Protein AF-A0A4U7D5E1-F1 (afdb_monomer)

Structure (mmCIF, N/CA/C/O backbone):
data_AF-A0A4U7D5E1-F1
#
_entry.id   AF-A0A4U7D5E1-F1
#
loop_
_atom_site.group_PDB
_atom_site.id
_atom_site.type_symbol
_atom_site.label_atom_id
_atom_site.label_alt_id
_atom_site.label_comp_id
_atom_site.label_asym_id
_atom_site.label_entity_id
_atom_site.label_seq_id
_atom_site.pdbx_PDB_ins_code
_atom_site.Cartn_x
_atom_site.Cartn_y
_atom_site.Cartn_z
_atom_site.occupancy
_atom_site.B_iso_or_equiv
_atom_site.auth_seq_id
_atom_site.auth_comp_id
_atom_site.auth_asym_id
_atom_site.auth_atom_id
_atom_site.pdbx_PDB_model_num
ATOM 1 N N . MET A 1 1 ? 9.608 9.825 -42.408 1.00 41.97 1 MET A N 1
ATOM 2 C CA . MET A 1 1 ? 9.758 9.912 -40.947 1.00 41.97 1 MET A CA 1
ATOM 3 C C . MET A 1 1 ? 9.173 8.618 -40.448 1.00 41.97 1 MET A C 1
ATOM 5 O O . MET A 1 1 ? 8.031 8.358 -40.802 1.00 41.97 1 MET A O 1
ATOM 9 N N . ALA A 1 2 ? 9.988 7.751 -39.849 1.00 48.72 2 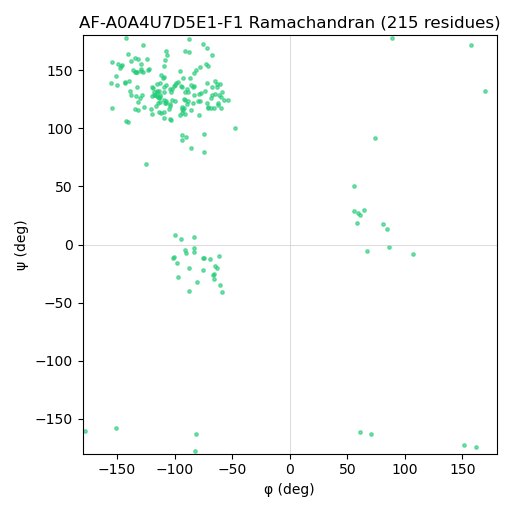ALA A N 1
ATOM 10 C CA . ALA A 1 2 ? 9.433 6.636 -39.094 1.00 48.72 2 ALA A CA 1
ATOM 11 C C . ALA A 1 2 ? 8.689 7.271 -37.913 1.00 48.72 2 ALA A C 1
ATOM 13 O O . ALA A 1 2 ? 9.215 8.212 -37.319 1.00 48.72 2 ALA A O 1
ATOM 14 N N . GLU A 1 3 ? 7.437 6.885 -37.697 1.00 54.00 3 GLU A N 1
ATOM 15 C CA . GLU A 1 3 ? 6.768 7.198 -36.439 1.00 54.00 3 GLU A CA 1
ATOM 16 C C . GLU A 1 3 ? 7.444 6.308 -35.398 1.00 54.00 3 GLU A C 1
ATOM 18 O O . GLU A 1 3 ? 7.486 5.095 -35.589 1.00 54.00 3 GLU A O 1
ATOM 23 N N . SER A 1 4 ? 8.080 6.906 -34.392 1.00 67.81 4 SER A N 1
ATOM 24 C CA . SER A 1 4 ? 8.548 6.148 -33.235 1.00 67.81 4 SER A CA 1
ATOM 25 C C . SER A 1 4 ? 7.304 5.674 -32.486 1.00 67.81 4 SER A C 1
ATOM 27 O O . SER A 1 4 ? 6.403 6.480 -32.233 1.00 67.81 4 SER A O 1
ATOM 29 N N . ASP A 1 5 ? 7.225 4.381 -32.180 1.00 82.81 5 ASP A N 1
ATOM 30 C CA . ASP A 1 5 ? 6.104 3.850 -31.407 1.00 82.81 5 ASP A CA 1
ATOM 31 C C . ASP A 1 5 ? 6.170 4.403 -29.978 1.00 82.81 5 ASP A C 1
ATOM 33 O O . ASP A 1 5 ? 7.248 4.477 -29.386 1.00 82.81 5 ASP A O 1
ATOM 37 N N . PHE A 1 6 ? 5.024 4.831 -29.445 1.00 88.69 6 PHE A N 1
ATOM 38 C CA . PHE A 1 6 ? 4.919 5.474 -28.136 1.00 88.69 6 PHE A CA 1
ATOM 39 C C . PHE A 1 6 ? 4.151 4.576 -27.169 1.00 88.69 6 PHE A C 1
ATOM 41 O O . PHE A 1 6 ? 3.029 4.158 -27.468 1.00 88.69 6 PHE A O 1
ATOM 48 N N . PHE A 1 7 ? 4.746 4.309 -26.011 1.00 92.88 7 PHE A N 1
ATOM 49 C CA . PHE A 1 7 ? 4.188 3.470 -24.957 1.00 92.88 7 PHE A CA 1
ATOM 50 C C . PHE A 1 7 ? 4.198 4.213 -23.624 1.00 92.88 7 PHE A C 1
ATOM 52 O O . PHE A 1 7 ? 5.096 5.009 -23.363 1.00 92.88 7 PHE A O 1
ATOM 59 N N . ASP A 1 8 ? 3.223 3.920 -22.770 1.00 92.69 8 ASP A N 1
ATOM 60 C CA . ASP A 1 8 ? 3.143 4.450 -21.411 1.00 92.69 8 ASP A CA 1
ATOM 61 C C . ASP A 1 8 ? 3.346 3.316 -20.403 1.00 92.69 8 ASP A C 1
ATOM 63 O O . ASP A 1 8 ? 2.783 2.235 -20.575 1.00 92.69 8 ASP A O 1
ATOM 67 N N . ALA A 1 9 ? 4.093 3.593 -19.337 1.00 93.75 9 ALA A N 1
ATOM 68 C CA . ALA A 1 9 ? 4.243 2.718 -18.177 1.00 93.75 9 ALA A CA 1
ATOM 69 C C . ALA A 1 9 ? 4.263 3.541 -16.885 1.00 93.75 9 ALA A C 1
ATOM 71 O O . ALA A 1 9 ? 4.453 4.764 -16.909 1.00 93.75 9 ALA A O 1
ATOM 72 N N . PHE A 1 10 ? 4.061 2.879 -15.752 1.00 94.25 10 PHE A N 1
ATOM 73 C CA . PHE A 1 10 ? 4.197 3.497 -14.441 1.00 94.25 10 PHE A CA 1
ATOM 74 C C . PHE A 1 10 ? 5.583 3.265 -13.843 1.00 94.25 10 PHE A C 1
ATOM 76 O O . PHE A 1 10 ? 6.206 2.245 -14.093 1.00 94.25 10 PHE A O 1
ATOM 83 N N . SER A 1 11 ? 6.068 4.210 -13.041 1.00 92.81 11 SER A N 1
ATOM 84 C CA . SER A 1 11 ? 7.254 3.995 -12.203 1.00 92.81 11 SER A CA 1
ATOM 85 C C . SER A 1 11 ? 7.001 2.816 -11.258 1.00 92.81 11 SER A C 1
ATOM 87 O O . SER A 1 11 ? 5.951 2.786 -10.616 1.00 92.81 11 SER A O 1
ATOM 89 N N . GLY A 1 12 ? 7.937 1.867 -11.185 1.00 89.69 12 GLY A N 1
ATOM 90 C CA . GLY A 1 12 ? 7.784 0.612 -10.430 1.00 89.69 12 GLY A CA 1
ATOM 91 C C . GLY A 1 12 ? 7.093 -0.520 -11.206 1.00 89.69 12 GLY A C 1
ATOM 92 O O . GLY A 1 12 ? 6.976 -1.634 -10.707 1.00 89.69 12 GLY A O 1
ATOM 93 N N . GLU A 1 13 ? 6.650 -0.276 -12.444 1.00 93.94 13 GLU A N 1
ATOM 94 C CA . GLU A 1 13 ? 6.089 -1.308 -13.320 1.00 93.94 13 GLU A CA 1
ATOM 95 C C . GLU A 1 13 ? 7.186 -2.123 -14.022 1.00 93.94 13 GLU A C 1
ATOM 97 O O . GLU A 1 13 ? 8.261 -1.618 -14.364 1.00 93.94 13 GLU A O 1
ATOM 102 N N . ASN A 1 14 ? 6.881 -3.387 -14.320 1.00 93.12 14 ASN A N 1
ATOM 103 C CA . ASN A 1 14 ? 7.705 -4.232 -15.178 1.00 93.12 14 ASN A CA 1
ATOM 104 C C . ASN A 1 14 ? 7.272 -4.128 -16.647 1.00 93.12 14 ASN A C 1
ATOM 106 O O . ASN A 1 14 ? 6.220 -4.635 -17.034 1.00 93.12 14 ASN A O 1
ATOM 110 N N . VAL A 1 15 ? 8.126 -3.553 -17.493 1.00 92.88 15 VAL A N 1
ATOM 111 C CA . VAL A 1 15 ? 7.876 -3.392 -18.931 1.00 92.88 15 VAL A CA 1
ATOM 112 C C . VAL A 1 15 ? 8.594 -4.484 -19.719 1.00 92.88 15 VAL A C 1
ATOM 114 O O . VAL A 1 15 ? 9.814 -4.628 -19.648 1.00 92.88 15 VAL A O 1
ATOM 117 N N . ALA A 1 16 ? 7.856 -5.251 -20.519 1.00 92.62 16 ALA A N 1
ATOM 118 C CA . ALA A 1 16 ? 8.451 -6.222 -21.431 1.00 92.62 16 ALA A CA 1
ATOM 119 C C . ALA A 1 16 ? 8.871 -5.546 -22.745 1.00 92.62 16 ALA A C 1
ATOM 121 O O . ALA A 1 16 ? 8.042 -4.983 -23.457 1.00 92.62 16 ALA A O 1
ATOM 122 N N . ILE A 1 17 ? 10.154 -5.644 -23.084 1.00 91.44 17 ILE A N 1
ATOM 123 C CA . ILE A 1 17 ? 10.720 -5.180 -24.352 1.00 91.44 17 ILE A CA 1
ATOM 124 C C . ILE A 1 17 ? 10.971 -6.403 -25.233 1.00 91.44 17 ILE A C 1
ATOM 126 O O . ILE A 1 17 ? 11.720 -7.305 -24.850 1.00 91.44 17 ILE A O 1
ATOM 130 N N . GLU A 1 18 ? 10.342 -6.430 -26.406 1.00 92.12 18 GLU A N 1
ATOM 131 C CA . GLU A 1 18 ? 10.482 -7.493 -27.401 1.00 92.12 18 GLU A CA 1
ATOM 132 C C . GLU A 1 18 ? 11.403 -7.048 -28.544 1.00 92.12 18 GLU A C 1
ATOM 134 O O . GLU A 1 18 ? 11.274 -5.946 -29.075 1.00 92.12 18 GLU A O 1
ATOM 139 N N . GLY A 1 19 ? 12.333 -7.918 -28.933 1.00 89.88 19 GLY A N 1
ATOM 140 C CA . GLY A 1 19 ? 13.243 -7.704 -30.054 1.00 89.88 19 GLY A CA 1
ATOM 141 C C . GLY A 1 19 ? 13.671 -9.016 -30.705 1.00 89.88 19 GLY A C 1
ATOM 142 O O . GLY A 1 19 ? 12.993 -10.042 -30.604 1.00 89.88 19 GLY A O 1
ATOM 143 N N . ALA A 1 20 ? 14.809 -8.998 -31.397 1.00 89.62 20 ALA A N 1
ATOM 144 C CA . ALA A 1 20 ? 15.377 -10.217 -31.969 1.00 89.62 20 ALA A CA 1
ATOM 145 C C . ALA A 1 20 ? 15.973 -11.146 -30.887 1.00 89.62 20 ALA A C 1
ATOM 147 O O . ALA A 1 20 ? 16.141 -10.775 -29.725 1.00 89.62 20 ALA A O 1
ATOM 148 N N . GLU A 1 21 ? 16.315 -12.382 -31.265 1.00 90.50 21 GLU A N 1
ATOM 149 C CA . GLU A 1 21 ? 17.110 -13.241 -30.381 1.00 90.50 21 GLU A CA 1
ATOM 150 C C . GLU A 1 21 ? 18.488 -12.613 -30.140 1.00 90.50 21 GLU A C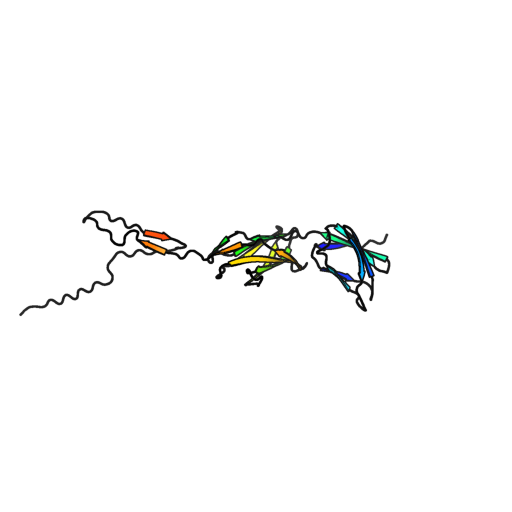 1
ATOM 152 O O . GLU A 1 21 ? 19.130 -12.155 -31.086 1.00 90.50 21 GLU A O 1
ATOM 157 N N . ASP A 1 22 ? 18.938 -12.624 -28.881 1.00 88.62 22 ASP A N 1
ATOM 158 C CA . ASP A 1 22 ? 20.224 -12.051 -28.457 1.00 88.62 22 ASP A CA 1
ATOM 159 C C . ASP A 1 22 ? 20.358 -10.537 -28.716 1.00 88.62 22 ASP A C 1
ATOM 161 O O . ASP A 1 22 ? 21.472 -10.027 -28.871 1.00 88.62 22 ASP A O 1
ATOM 165 N N . ASP A 1 23 ? 19.236 -9.816 -28.776 1.00 92.25 23 ASP A N 1
ATOM 166 C CA . ASP A 1 23 ? 19.234 -8.382 -29.049 1.00 92.25 23 ASP A CA 1
ATOM 167 C C . ASP A 1 23 ? 19.752 -7.563 -27.858 1.00 92.25 23 ASP A C 1
ATOM 169 O O . ASP A 1 23 ? 19.702 -7.970 -26.689 1.00 92.25 23 ASP A O 1
ATOM 173 N N . ALA A 1 24 ? 20.257 -6.381 -28.189 1.00 92.88 24 ALA A N 1
ATOM 174 C CA . ALA A 1 24 ? 20.691 -5.359 -27.260 1.00 92.88 24 ALA A CA 1
ATOM 175 C C . ALA A 1 24 ? 19.806 -4.120 -27.417 1.00 92.88 24 ALA A C 1
ATOM 177 O O . ALA A 1 24 ? 19.488 -3.707 -28.530 1.00 92.88 24 ALA A O 1
ATOM 178 N N . PHE A 1 25 ? 19.442 -3.528 -26.286 1.00 93.69 25 PHE A N 1
ATOM 179 C CA . PHE A 1 25 ? 18.588 -2.357 -26.176 1.00 93.69 25 PHE A CA 1
ATOM 180 C C . PHE A 1 25 ? 19.360 -1.244 -25.473 1.00 93.69 25 PHE A C 1
ATOM 182 O O . PHE A 1 25 ? 19.747 -1.384 -24.309 1.00 93.69 25 PHE A O 1
ATOM 189 N N . ASP A 1 26 ? 19.592 -0.149 -26.181 1.00 94.25 26 ASP A N 1
ATOM 190 C CA . ASP A 1 26 ? 20.115 1.095 -25.635 1.00 94.25 26 ASP A CA 1
ATOM 191 C C . ASP A 1 26 ? 18.949 1.918 -25.086 1.00 94.25 26 ASP A C 1
ATOM 193 O O . ASP A 1 26 ? 18.061 2.313 -25.834 1.00 94.25 26 ASP A O 1
ATOM 197 N N . ILE A 1 27 ? 18.947 2.144 -23.773 1.00 94.38 27 ILE A N 1
ATOM 198 C CA . ILE A 1 27 ? 17.906 2.873 -23.048 1.00 94.38 27 ILE A CA 1
ATOM 199 C C . ILE A 1 27 ? 18.499 4.206 -22.601 1.00 94.38 27 ILE A C 1
ATOM 201 O O . ILE A 1 27 ? 19.412 4.226 -21.765 1.00 94.38 27 ILE A O 1
ATOM 205 N N . ASP A 1 28 ? 17.982 5.302 -23.147 1.00 94.56 28 ASP A N 1
ATOM 206 C CA . ASP A 1 28 ? 18.462 6.660 -22.890 1.00 94.56 28 ASP A CA 1
ATOM 207 C C . ASP A 1 28 ? 17.314 7.589 -22.481 1.00 94.56 28 ASP A C 1
ATOM 209 O O . ASP A 1 28 ? 16.290 7.672 -23.159 1.00 94.56 28 ASP A O 1
ATOM 213 N N . GLY A 1 29 ? 17.48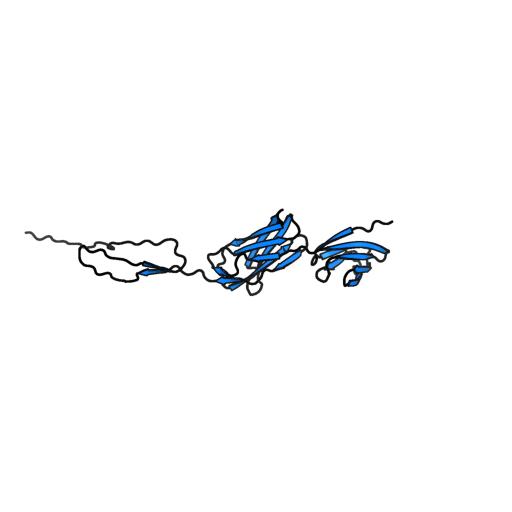2 8.292 -21.365 1.00 92.44 29 GLY A N 1
ATOM 214 C CA . GLY A 1 29 ? 16.491 9.229 -20.851 1.00 92.44 29 GLY A CA 1
ATOM 215 C C . GLY A 1 29 ? 16.955 9.935 -19.575 1.00 92.44 29 GLY A C 1
ATOM 216 O O . GLY A 1 29 ? 18.157 9.996 -19.288 1.00 92.44 29 GLY A O 1
ATOM 217 N N . PRO A 1 30 ? 16.025 10.507 -18.794 1.00 91.25 30 PRO A N 1
ATOM 218 C CA . PRO A 1 30 ? 16.337 11.179 -17.537 1.00 91.25 30 PRO A CA 1
ATOM 219 C C . PRO A 1 30 ? 17.145 10.282 -16.593 1.00 91.25 30 PRO A C 1
ATOM 221 O O . PRO A 1 30 ? 16.769 9.140 -16.324 1.00 91.25 30 PRO A O 1
ATOM 224 N N . GLY A 1 31 ? 18.305 10.782 -16.158 1.00 86.69 31 GLY A N 1
ATOM 225 C CA . GLY A 1 31 ? 19.164 10.125 -15.167 1.00 86.69 31 GLY A CA 1
ATOM 226 C C . GLY A 1 31 ? 19.824 8.812 -15.611 1.00 86.69 31 GLY A C 1
ATOM 227 O O . GLY A 1 31 ? 20.671 8.282 -14.890 1.00 86.69 31 GLY A O 1
ATOM 228 N N . VAL A 1 32 ? 19.493 8.290 -16.796 1.00 88.88 32 VAL A N 1
ATOM 229 C CA . VAL A 1 32 ? 19.836 6.931 -17.217 1.00 88.88 32 VAL A CA 1
ATOM 230 C C . VAL A 1 32 ? 20.295 6.909 -18.671 1.00 88.88 32 VAL A C 1
ATOM 232 O O . VAL A 1 32 ? 19.599 7.359 -19.570 1.00 88.88 32 VAL A O 1
ATOM 235 N N . SER A 1 33 ? 21.452 6.292 -18.901 1.00 91.81 33 SER A N 1
ATOM 236 C CA . SER A 1 33 ? 21.926 5.907 -20.231 1.00 91.81 33 SER A CA 1
ATOM 237 C C . SER A 1 33 ? 22.634 4.562 -20.102 1.00 91.81 33 SER A C 1
ATOM 239 O O . SER A 1 33 ? 23.694 4.467 -19.468 1.00 91.81 33 SER A O 1
ATOM 241 N N . ARG A 1 34 ? 21.998 3.483 -20.570 1.00 91.56 34 ARG A N 1
ATOM 242 C CA . ARG A 1 34 ? 22.496 2.115 -20.371 1.00 91.56 34 ARG A CA 1
ATOM 243 C C . ARG A 1 34 ? 22.079 1.172 -21.495 1.00 91.56 34 ARG A C 1
ATOM 245 O O . ARG A 1 34 ? 20.946 1.213 -21.949 1.00 91.56 34 ARG A O 1
ATOM 252 N N . THR A 1 35 ? 22.960 0.236 -21.834 1.00 92.69 35 THR A N 1
ATOM 253 C CA . THR A 1 35 ? 22.632 -0.893 -22.715 1.00 92.69 35 THR A CA 1
ATOM 254 C C . THR A 1 35 ? 22.226 -2.110 -21.883 1.00 92.69 35 THR A C 1
ATOM 256 O O . THR A 1 35 ? 22.859 -2.440 -20.868 1.00 92.69 35 THR A O 1
ATOM 259 N N . ARG A 1 36 ? 21.161 -2.787 -22.299 1.00 92.06 36 ARG A N 1
ATOM 260 C CA . ARG A 1 36 ? 20.688 -4.076 -21.775 1.00 92.06 36 ARG A CA 1
ATOM 261 C C . ARG A 1 36 ? 20.501 -5.047 -22.931 1.00 92.06 36 ARG A C 1
ATOM 263 O O . ARG A 1 36 ? 20.652 -4.661 -24.078 1.00 92.06 36 ARG A O 1
ATOM 270 N N . GLY A 1 37 ? 20.236 -6.312 -22.646 1.00 90.44 37 GLY A N 1
ATOM 271 C CA . GLY A 1 37 ? 19.959 -7.288 -23.694 1.00 90.44 37 GLY A CA 1
ATOM 272 C C . GLY A 1 37 ? 19.010 -8.361 -23.202 1.00 90.44 37 GLY A C 1
ATOM 273 O O . GLY A 1 37 ? 18.938 -8.615 -21.998 1.00 90.44 37 GLY A O 1
ATOM 274 N N . SER A 1 38 ? 18.296 -8.985 -24.135 1.00 89.38 38 SER A N 1
ATOM 275 C CA . SER A 1 38 ? 17.336 -10.057 -23.846 1.00 89.38 38 SER A CA 1
ATOM 276 C C . SER A 1 38 ? 18.013 -11.316 -23.291 1.00 89.38 38 SER A C 1
ATOM 278 O O . SER A 1 38 ? 17.408 -12.073 -22.534 1.00 89.38 38 SER A O 1
ATOM 280 N N . GLY A 1 39 ? 19.297 -11.516 -23.605 1.00 87.44 39 GLY A N 1
ATOM 281 C CA . GLY A 1 39 ? 20.079 -12.680 -23.195 1.00 87.44 39 GLY A CA 1
ATOM 282 C C . GLY A 1 39 ? 19.989 -13.844 -24.186 1.00 87.44 39 GLY A C 1
ATOM 283 O O . GLY A 1 39 ? 19.291 -13.775 -25.193 1.00 87.44 39 GLY A O 1
ATOM 284 N N . SER A 1 40 ? 20.730 -14.921 -23.894 1.00 88.94 40 SER A N 1
ATOM 285 C CA . SER A 1 40 ? 20.953 -16.025 -24.838 1.00 88.94 40 SER A CA 1
ATOM 286 C C . SER A 1 40 ? 19.674 -16.735 -25.295 1.00 88.94 40 SER A C 1
ATOM 288 O O . SER A 1 40 ? 19.037 -17.405 -24.482 1.00 88.94 40 SER A O 1
ATOM 290 N N . ASN A 1 41 ? 19.367 -16.699 -26.596 1.00 87.19 41 ASN A N 1
ATOM 291 C CA . ASN A 1 41 ? 18.136 -17.249 -27.199 1.00 87.19 41 ASN A CA 1
ATOM 292 C C . ASN A 1 41 ? 16.838 -16.683 -26.584 1.00 87.19 41 ASN A C 1
ATOM 294 O O . ASN A 1 41 ? 15.824 -17.380 -26.508 1.00 87.19 41 ASN A O 1
ATOM 298 N N . SER A 1 42 ? 16.872 -15.448 -26.082 1.00 90.50 42 SER A N 1
ATOM 299 C CA . SER A 1 42 ? 15.681 -14.739 -25.616 1.00 90.50 42 SER A CA 1
ATOM 300 C C . SER A 1 42 ? 15.362 -13.596 -26.567 1.00 90.50 42 SER A C 1
ATOM 302 O O . SER A 1 42 ? 16.262 -12.929 -27.074 1.00 90.50 42 SER A O 1
ATOM 304 N N . GLN A 1 43 ? 14.074 -13.358 -26.777 1.00 91.62 43 GLN A N 1
ATOM 305 C CA . GLN A 1 43 ? 13.554 -12.198 -27.506 1.00 91.62 43 GLN A CA 1
ATOM 306 C C . GLN A 1 43 ? 13.036 -11.118 -26.554 1.00 91.62 43 GLN A C 1
ATOM 308 O O . GLN A 1 43 ? 12.777 -10.002 -26.983 1.00 91.62 43 GLN A O 1
ATOM 313 N N . ILE A 1 44 ? 12.895 -11.445 -25.265 1.00 92.62 44 ILE A N 1
ATOM 314 C CA . ILE A 1 44 ? 12.268 -10.581 -24.269 1.00 92.62 44 ILE A CA 1
ATOM 315 C C . ILE A 1 44 ? 13.306 -10.137 -23.246 1.00 92.62 44 ILE A C 1
ATOM 317 O O . ILE A 1 44 ? 14.044 -10.957 -22.690 1.00 92.62 44 ILE A O 1
ATOM 321 N N . TYR A 1 45 ? 13.326 -8.839 -22.974 1.00 92.06 45 TYR A N 1
ATOM 322 C CA . TYR A 1 45 ? 13.979 -8.245 -21.818 1.00 92.06 45 TYR A CA 1
ATOM 323 C C . TYR A 1 45 ? 12.909 -7.605 -20.929 1.00 92.06 45 TYR A C 1
ATOM 325 O O . TYR A 1 45 ? 12.092 -6.831 -21.416 1.00 92.06 45 TYR A O 1
ATOM 333 N N . VAL A 1 46 ? 12.899 -7.934 -19.636 1.00 93.00 46 VAL A N 1
ATOM 334 C CA . VAL A 1 46 ? 12.007 -7.283 -18.666 1.00 93.00 46 VAL A CA 1
ATOM 335 C C . VAL A 1 46 ? 12.759 -6.111 -18.054 1.00 93.00 46 VAL A C 1
ATOM 337 O O . VAL A 1 46 ? 13.811 -6.290 -17.431 1.00 93.00 46 VAL A O 1
ATOM 340 N N . LEU A 1 47 ? 12.233 -4.917 -18.286 1.00 91.62 47 LEU A N 1
ATOM 341 C CA . LEU A 1 47 ? 12.713 -3.676 -17.718 1.00 91.62 47 LEU A CA 1
ATOM 342 C C . LEU A 1 47 ? 11.921 -3.373 -16.448 1.00 91.62 47 LEU A C 1
ATOM 344 O O . LEU A 1 47 ? 10.733 -3.079 -16.513 1.00 91.62 47 LEU A O 1
ATOM 348 N N . ASP A 1 48 ? 12.611 -3.418 -15.318 1.00 91.88 48 ASP A N 1
ATOM 349 C CA . ASP A 1 48 ? 12.116 -2.900 -14.047 1.00 91.88 48 ASP A CA 1
ATOM 350 C C . ASP A 1 48 ? 12.293 -1.373 -14.029 1.00 91.88 48 ASP A C 1
ATOM 352 O O . ASP A 1 48 ? 13.402 -0.870 -14.267 1.00 91.88 48 ASP A O 1
ATOM 356 N N . THR A 1 49 ? 11.194 -0.648 -13.818 1.00 92.00 49 THR A N 1
ATOM 357 C CA . THR A 1 49 ? 11.155 0.819 -13.842 1.00 92.00 49 THR A CA 1
ATOM 358 C C . THR A 1 49 ? 11.182 1.465 -12.454 1.00 92.00 49 THR A C 1
ATOM 360 O O . THR A 1 49 ? 11.025 2.679 -12.363 1.00 92.00 49 THR A O 1
ATOM 363 N N . ASP A 1 50 ? 11.407 0.707 -11.378 1.00 87.81 50 ASP A N 1
ATOM 364 C CA . ASP A 1 50 ? 11.433 1.237 -10.005 1.00 87.81 50 ASP A CA 1
ATOM 365 C C . ASP A 1 50 ? 12.508 2.326 -9.816 1.00 87.81 50 ASP A C 1
ATOM 367 O O . ASP A 1 50 ? 12.258 3.401 -9.275 1.00 87.81 50 ASP A O 1
ATOM 371 N N . ASP A 1 51 ? 13.688 2.107 -10.404 1.00 86.12 51 ASP A N 1
ATOM 372 C CA . ASP A 1 51 ? 14.821 3.045 -10.383 1.00 86.12 51 ASP A CA 1
ATOM 373 C C . ASP A 1 51 ? 14.743 4.159 -11.455 1.00 86.12 51 ASP A C 1
ATOM 375 O O . ASP A 1 51 ? 15.732 4.868 -11.689 1.00 86.12 51 ASP A O 1
ATOM 379 N N . PHE A 1 52 ? 13.639 4.269 -12.199 1.00 89.75 52 PHE A N 1
ATOM 380 C CA . PHE A 1 52 ? 13.515 5.222 -13.303 1.00 89.75 52 PHE A CA 1
ATOM 381 C C . PHE A 1 52 ? 12.794 6.495 -12.858 1.00 89.75 52 PHE A C 1
ATOM 383 O O . PHE A 1 52 ? 11.819 6.471 -12.117 1.00 89.75 52 PHE A O 1
ATOM 390 N N . GLU A 1 53 ? 13.279 7.642 -13.331 1.00 92.31 53 GLU A N 1
ATOM 391 C CA . GLU A 1 53 ? 12.609 8.917 -13.090 1.00 92.31 53 GLU A CA 1
ATOM 392 C C . GLU A 1 53 ? 11.409 9.063 -14.038 1.00 92.31 53 GLU A C 1
ATOM 394 O O . GLU A 1 53 ? 11.401 8.541 -15.150 1.00 92.31 53 GLU A O 1
ATOM 399 N N . VAL A 1 54 ? 10.397 9.829 -13.630 1.00 93.25 54 VAL A N 1
ATOM 400 C CA . VAL A 1 54 ? 9.269 10.167 -14.511 1.00 93.25 54 VAL A CA 1
ATOM 401 C C . VAL A 1 54 ? 9.772 10.946 -15.732 1.00 93.25 54 VAL A C 1
ATOM 403 O O . VAL A 1 54 ? 10.454 11.966 -15.594 1.00 93.25 54 VAL A O 1
ATOM 406 N N . GLY A 1 55 ? 9.395 10.497 -16.929 1.00 93.75 55 GLY A N 1
ATOM 407 C CA . GLY A 1 55 ? 9.759 11.129 -18.193 1.00 93.75 55 GLY A CA 1
ATOM 408 C C . GLY A 1 55 ? 9.829 10.163 -19.374 1.00 93.75 55 GLY A C 1
ATOM 409 O O . GLY A 1 55 ? 9.464 8.994 -19.283 1.00 93.75 55 GLY A O 1
ATOM 410 N N . GLU A 1 56 ? 10.308 10.681 -20.503 1.00 95.56 56 GLU A N 1
ATOM 411 C CA . GLU A 1 56 ? 10.421 9.939 -21.760 1.00 95.56 56 GLU A CA 1
ATOM 412 C C . GLU A 1 56 ? 11.794 9.265 -21.886 1.00 95.56 56 GLU A C 1
ATOM 414 O O . GLU A 1 56 ? 12.836 9.908 -21.731 1.00 95.56 56 GLU A O 1
ATOM 419 N N . TYR A 1 57 ? 11.786 7.980 -22.230 1.00 94.38 57 TYR A N 1
ATOM 420 C CA . TYR A 1 57 ? 12.959 7.158 -22.491 1.00 94.38 57 TYR A CA 1
ATOM 421 C C . TYR A 1 57 ? 12.937 6.668 -23.933 1.00 94.38 57 TYR A C 1
ATOM 423 O O . TYR A 1 57 ? 11.956 6.085 -24.387 1.00 94.38 57 TYR A O 1
ATOM 431 N N . ASN A 1 58 ? 14.041 6.868 -24.645 1.00 94.25 58 ASN A N 1
ATOM 432 C CA . ASN A 1 58 ? 14.239 6.323 -25.980 1.00 94.25 58 ASN A CA 1
ATOM 433 C C . ASN A 1 58 ? 14.919 4.964 -25.845 1.00 94.25 58 ASN A C 1
ATOM 435 O O . ASN A 1 58 ? 15.984 4.851 -25.232 1.00 94.25 58 ASN A O 1
ATOM 439 N N . ILE A 1 59 ? 14.298 3.938 -26.412 1.00 93.88 59 ILE A N 1
ATOM 440 C CA . ILE A 1 59 ? 14.804 2.571 -26.414 1.00 93.88 59 ILE A CA 1
ATOM 441 C C . ILE A 1 59 ? 15.130 2.218 -27.857 1.00 93.88 59 ILE A C 1
ATOM 443 O O . ILE A 1 59 ? 14.234 2.134 -28.694 1.00 93.88 59 ILE A O 1
ATOM 447 N N . THR A 1 60 ? 16.413 2.020 -28.148 1.00 93.81 60 THR A N 1
ATOM 448 C CA . THR A 1 60 ? 16.899 1.674 -29.488 1.00 93.81 60 THR A CA 1
ATOM 449 C C . THR A 1 60 ? 17.467 0.262 -29.499 1.00 93.81 60 THR A C 1
ATOM 451 O O . THR A 1 60 ? 18.310 -0.065 -28.668 1.00 93.81 60 THR A O 1
ATOM 454 N N . ASN A 1 61 ? 17.032 -0.584 -30.432 1.00 92.19 61 ASN A N 1
ATOM 455 C CA . ASN A 1 61 ? 17.572 -1.940 -30.577 1.00 92.19 61 ASN A CA 1
ATOM 456 C C . ASN A 1 61 ? 18.813 -1.995 -31.496 1.00 92.19 61 ASN A C 1
ATOM 458 O O . ASN A 1 61 ? 19.188 -1.009 -32.140 1.00 92.19 61 ASN A O 1
ATOM 462 N N . SER A 1 62 ? 19.422 -3.176 -31.653 1.00 89.69 62 SER A N 1
ATOM 463 C CA . SER A 1 62 ? 20.588 -3.364 -32.540 1.00 89.69 62 SER A CA 1
ATOM 464 C C . SER A 1 62 ? 20.295 -3.097 -34.026 1.00 89.69 62 SER A C 1
ATOM 466 O O . SER A 1 62 ? 21.221 -2.875 -34.814 1.00 89.69 62 SER A O 1
ATOM 468 N N . ALA A 1 63 ? 19.022 -3.130 -34.437 1.00 90.00 63 ALA A N 1
ATOM 469 C CA . ALA A 1 63 ? 18.579 -2.803 -35.791 1.00 90.00 63 ALA A CA 1
ATOM 470 C C . ALA A 1 63 ? 18.402 -1.286 -36.024 1.00 90.00 63 ALA A C 1
ATOM 472 O O . ALA A 1 63 ? 18.206 -0.872 -37.170 1.00 90.00 63 ALA A O 1
ATOM 473 N N . ASN A 1 64 ? 18.595 -0.454 -34.993 1.00 88.25 64 ASN A N 1
ATOM 474 C CA . ASN A 1 64 ? 18.291 0.983 -34.959 1.00 88.25 64 ASN A CA 1
ATOM 475 C C . ASN A 1 64 ? 16.789 1.293 -35.089 1.00 88.25 64 ASN A C 1
ATOM 477 O O . ASN A 1 64 ? 16.415 2.326 -35.648 1.00 88.25 64 ASN A O 1
ATOM 481 N N . GLU A 1 65 ? 15.936 0.389 -34.615 1.00 90.25 65 GLU A N 1
ATOM 482 C CA . GLU A 1 65 ? 14.523 0.669 -34.376 1.00 90.25 65 GLU A CA 1
ATOM 483 C C . GLU A 1 65 ? 14.402 1.329 -33.005 1.00 90.25 65 GLU A C 1
ATOM 485 O O . GLU A 1 65 ? 14.966 0.833 -32.029 1.00 90.25 65 GLU A O 1
ATOM 490 N N . GLU A 1 66 ? 13.712 2.465 -32.956 1.00 91.12 66 GLU A N 1
ATOM 491 C CA . GLU A 1 66 ? 13.551 3.278 -31.754 1.00 91.12 66 GLU A CA 1
ATOM 492 C C . GLU A 1 66 ? 12.078 3.309 -31.348 1.00 91.12 66 GLU A C 1
ATOM 494 O O . GLU A 1 66 ? 11.202 3.584 -32.174 1.00 91.12 66 GLU A O 1
ATOM 499 N N . VAL A 1 67 ? 11.828 3.067 -30.066 1.00 93.19 67 VAL A N 1
ATOM 500 C CA . VAL A 1 67 ? 10.529 3.264 -29.419 1.00 93.19 67 VAL A CA 1
ATOM 501 C C . VAL A 1 67 ? 10.688 4.232 -28.254 1.00 93.19 67 VAL A C 1
ATOM 503 O O . VAL A 1 67 ? 11.757 4.321 -27.645 1.00 93.19 67 VAL A O 1
ATOM 506 N N . VAL A 1 68 ? 9.623 4.961 -27.940 1.00 94.19 68 VAL A N 1
ATOM 507 C CA . VAL A 1 68 ? 9.584 5.904 -26.823 1.00 94.19 68 VAL A CA 1
ATOM 508 C C . VAL A 1 68 ? 8.709 5.319 -25.724 1.00 94.19 68 VAL A C 1
ATOM 510 O O . VAL A 1 68 ? 7.533 5.032 -25.943 1.00 94.19 68 VAL A O 1
ATOM 513 N N . LEU A 1 69 ? 9.288 5.151 -24.539 1.00 94.50 69 LEU A N 1
ATOM 514 C CA . LEU A 1 69 ? 8.592 4.757 -23.322 1.00 94.50 69 LEU A CA 1
ATOM 515 C C . LEU A 1 69 ? 8.438 5.979 -22.417 1.00 94.50 69 LEU A C 1
ATOM 517 O O . LEU A 1 69 ? 9.426 6.533 -21.942 1.00 94.50 69 LEU A O 1
ATOM 521 N N . ASN A 1 70 ? 7.206 6.388 -22.157 1.00 95.12 70 ASN A N 1
ATOM 522 C CA . ASN A 1 70 ? 6.884 7.441 -21.209 1.00 95.12 70 ASN A CA 1
ATOM 523 C C . ASN A 1 70 ? 6.543 6.833 -19.847 1.00 95.12 70 ASN A C 1
ATOM 525 O O . ASN A 1 70 ? 5.519 6.168 -19.683 1.00 95.12 70 ASN A O 1
ATOM 529 N N . ILE A 1 71 ? 7.413 7.069 -18.869 1.00 94.69 71 ILE A N 1
ATOM 530 C CA . ILE A 1 71 ? 7.234 6.622 -17.490 1.00 94.69 71 ILE A CA 1
ATOM 531 C C . ILE A 1 71 ? 6.541 7.734 -16.712 1.00 94.69 71 ILE A C 1
ATOM 533 O O . ILE A 1 71 ? 7.023 8.867 -16.671 1.00 94.69 71 ILE A O 1
ATOM 537 N N . ARG A 1 72 ? 5.417 7.413 -16.071 1.00 94.44 72 ARG A N 1
ATOM 538 C CA . ARG A 1 72 ? 4.646 8.330 -15.218 1.00 94.44 72 ARG A CA 1
ATOM 539 C C . ARG A 1 72 ? 4.455 7.769 -13.815 1.00 94.44 72 ARG A C 1
ATOM 541 O O . ARG A 1 72 ? 4.555 6.571 -13.595 1.00 94.44 72 ARG A O 1
ATOM 548 N N . SER A 1 73 ? 4.157 8.633 -12.853 1.00 93.50 73 SER A N 1
ATOM 549 C CA . SER A 1 73 ? 3.720 8.161 -11.537 1.00 93.50 73 SER A CA 1
ATOM 550 C C . SER A 1 73 ? 2.300 7.603 -11.640 1.00 93.50 73 SER A C 1
ATOM 552 O O . SER A 1 73 ? 1.461 8.186 -12.332 1.00 93.50 73 SER A O 1
ATOM 554 N N . LEU A 1 74 ? 2.031 6.486 -10.960 1.00 93.06 74 LEU A N 1
ATOM 555 C CA . LEU A 1 74 ? 0.659 6.015 -10.737 1.00 93.06 74 LEU A CA 1
ATOM 556 C C . LEU A 1 74 ? -0.046 6.852 -9.657 1.00 93.06 74 LEU A C 1
ATOM 558 O O . LEU A 1 74 ? -1.276 6.867 -9.594 1.00 93.06 74 LEU A O 1
ATOM 562 N N . GLY A 1 75 ? 0.736 7.520 -8.802 1.00 93.81 75 GLY A N 1
ATOM 563 C CA . GLY A 1 75 ? 0.223 8.241 -7.640 1.00 93.81 75 GLY A CA 1
ATOM 564 C C . GLY A 1 75 ? -0.536 7.331 -6.677 1.00 93.81 75 GLY A C 1
ATOM 565 O O . GLY A 1 75 ? -1.464 7.798 -6.031 1.00 93.81 75 GLY A O 1
ATOM 566 N N . LEU A 1 76 ? -0.199 6.035 -6.643 1.00 95.69 76 LEU A N 1
ATOM 567 C CA . LEU A 1 76 ? -0.830 5.076 -5.745 1.00 95.69 76 LEU A CA 1
ATOM 568 C C . LEU A 1 76 ? -0.434 5.403 -4.306 1.00 95.69 76 LEU A C 1
ATOM 570 O O . LEU A 1 76 ? 0.753 5.507 -3.995 1.00 95.69 76 LEU A O 1
ATOM 574 N N . SER A 1 77 ? -1.423 5.561 -3.440 1.00 96.62 77 SER A N 1
ATOM 575 C CA . SER A 1 77 ? -1.217 5.734 -2.006 1.00 96.62 77 SER A CA 1
ATOM 576 C C . SER A 1 77 ? -2.352 5.103 -1.223 1.00 96.62 77 SER A C 1
ATOM 578 O O . SER A 1 77 ? -3.477 5.005 -1.713 1.00 96.62 77 SER A O 1
ATOM 580 N N . VAL A 1 78 ? -2.051 4.703 0.006 1.00 97.56 78 VAL A N 1
ATOM 581 C CA . VAL A 1 78 ? -3.019 4.163 0.954 1.00 97.56 78 VAL A CA 1
ATOM 582 C C . VAL A 1 78 ? -2.826 4.836 2.305 1.00 97.56 78 VAL A C 1
ATOM 584 O O . VAL A 1 78 ? -1.702 5.013 2.776 1.00 97.56 78 VAL A O 1
ATOM 587 N N . GLU A 1 79 ? -3.930 5.229 2.924 1.00 97.25 79 GLU A N 1
ATOM 588 C CA . GLU A 1 79 ? -3.949 5.805 4.263 1.00 97.25 79 GLU A CA 1
ATOM 589 C C . GLU A 1 79 ? -5.001 5.074 5.096 1.00 97.25 79 GLU A C 1
ATOM 591 O O . GLU A 1 79 ? -6.158 4.970 4.687 1.00 97.25 79 GLU A O 1
ATOM 596 N N . ALA A 1 80 ? -4.602 4.556 6.261 1.00 96.69 80 ALA A N 1
ATOM 597 C CA . ALA A 1 80 ? -5.558 4.059 7.244 1.00 96.69 80 ALA A CA 1
ATOM 598 C C . ALA A 1 80 ? -6.432 5.223 7.730 1.00 96.69 80 ALA A C 1
ATOM 600 O O . ALA A 1 80 ? -5.923 6.322 7.974 1.00 96.69 80 ALA A O 1
ATOM 601 N N . ASP A 1 81 ? -7.735 4.988 7.884 1.00 95.62 81 ASP A N 1
ATOM 602 C CA . ASP A 1 81 ? -8.673 6.056 8.255 1.00 95.62 81 ASP A CA 1
ATOM 603 C C . ASP A 1 81 ? -8.415 6.571 9.684 1.00 95.62 81 ASP A C 1
ATOM 605 O O . ASP A 1 81 ? -8.689 7.732 10.005 1.00 95.62 81 ASP A O 1
ATOM 609 N N . GLU A 1 82 ? -7.834 5.720 10.535 1.00 93.19 82 GLU A N 1
ATOM 610 C CA . GLU A 1 82 ? -7.431 6.035 11.900 1.00 93.19 82 GLU A CA 1
ATOM 611 C C . GLU A 1 82 ? -6.007 5.533 12.180 1.00 93.19 82 GLU A C 1
ATOM 613 O O . GLU A 1 82 ? -5.562 4.518 11.654 1.00 93.19 82 GLU A O 1
ATOM 618 N N . GLY A 1 83 ? -5.275 6.238 13.047 1.00 91.12 83 GLY A N 1
ATOM 619 C CA . GLY A 1 83 ? -3.943 5.798 13.492 1.00 91.12 83 GLY A CA 1
ATOM 620 C C . GLY A 1 83 ? -3.978 4.791 14.646 1.00 91.12 83 GLY A C 1
ATOM 621 O O . GLY A 1 83 ? -2.931 4.313 15.076 1.00 91.12 83 GLY A O 1
ATOM 622 N N . ASN A 1 84 ? -5.162 4.524 15.201 1.00 92.00 84 ASN A N 1
ATOM 623 C CA . ASN A 1 84 ? -5.343 3.636 16.338 1.00 92.00 84 ASN A CA 1
ATOM 624 C C . ASN A 1 84 ? -6.758 3.054 16.331 1.00 92.00 84 ASN A C 1
ATOM 626 O O . ASN A 1 84 ? -7.713 3.795 16.554 1.00 92.00 84 ASN A O 1
ATOM 630 N N . PHE A 1 85 ? -6.871 1.739 16.208 1.00 93.88 85 PHE A N 1
ATOM 631 C CA . PHE A 1 85 ? -8.129 1.001 16.282 1.00 93.88 85 PHE A CA 1
ATOM 632 C C . PHE A 1 85 ? -8.225 0.235 17.604 1.00 93.88 85 PHE A C 1
ATOM 634 O O . PHE A 1 85 ? -7.226 0.018 18.306 1.00 93.88 85 PHE A O 1
ATOM 641 N N . THR A 1 86 ? -9.429 -0.198 17.958 1.00 93.06 86 THR A N 1
ATOM 642 C CA . THR A 1 86 ? -9.637 -1.237 18.968 1.00 93.06 86 THR A CA 1
ATOM 643 C C . THR A 1 86 ? -10.070 -2.550 18.327 1.00 93.06 86 THR A C 1
ATOM 645 O O . THR A 1 86 ? -10.508 -2.575 17.182 1.00 93.06 86 THR A O 1
ATOM 648 N N . THR A 1 87 ? -10.027 -3.653 19.074 1.00 92.38 87 THR A N 1
ATOM 649 C CA . THR A 1 87 ? -10.530 -4.957 18.601 1.00 92.38 87 THR A CA 1
ATOM 650 C C . THR A 1 87 ? -12.033 -4.972 18.269 1.00 92.38 87 THR A C 1
ATOM 652 O O . THR A 1 87 ? -12.529 -5.959 17.729 1.00 92.38 87 THR A O 1
ATOM 655 N N . ASN A 1 88 ? -12.774 -3.911 18.610 1.00 89.88 88 ASN A N 1
ATOM 656 C CA . ASN A 1 88 ? -14.180 -3.732 18.239 1.00 89.88 88 ASN A CA 1
ATOM 657 C C . ASN A 1 88 ? -14.371 -2.833 17.009 1.00 89.88 88 ASN A C 1
ATOM 659 O O . ASN A 1 88 ? -15.464 -2.831 16.440 1.00 89.88 88 ASN A O 1
ATOM 663 N N . ASP A 1 89 ? -13.347 -2.078 16.613 1.00 92.12 89 ASP A N 1
ATOM 664 C CA . ASP A 1 89 ? -13.414 -1.174 15.470 1.00 92.12 89 ASP A CA 1
ATOM 665 C C . ASP A 1 89 ? -13.063 -1.929 14.187 1.00 92.12 89 ASP A C 1
ATOM 667 O O . ASP A 1 89 ? -12.214 -2.825 14.178 1.00 92.12 89 ASP A O 1
ATOM 671 N N . ALA A 1 90 ? -13.743 -1.583 13.095 1.00 95.06 90 ALA A N 1
ATOM 672 C CA . ALA A 1 90 ? -13.377 -2.090 11.782 1.00 95.06 90 ALA A CA 1
ATOM 673 C C . ALA A 1 90 ? -12.145 -1.334 11.279 1.00 95.06 90 ALA A C 1
ATOM 675 O O . ALA A 1 90 ? -12.123 -0.105 11.295 1.00 95.06 90 ALA A O 1
ATOM 676 N N . VAL A 1 91 ? -11.137 -2.070 10.822 1.00 96.56 91 VAL A N 1
ATOM 677 C CA . VAL A 1 91 ? -9.956 -1.490 10.189 1.00 96.56 91 VAL A CA 1
ATOM 678 C C . VAL A 1 91 ? -10.322 -1.124 8.759 1.00 96.56 91 VAL A C 1
ATOM 680 O O . VAL A 1 91 ? -10.562 -1.996 7.920 1.00 96.56 91 VAL A O 1
ATOM 683 N N . THR A 1 92 ? -10.368 0.175 8.489 1.00 97.12 92 THR A N 1
ATOM 684 C CA . THR A 1 92 ? -10.670 0.728 7.170 1.00 97.12 92 THR A CA 1
ATOM 685 C C . THR A 1 92 ? -9.547 1.635 6.691 1.00 97.12 92 THR A C 1
ATOM 687 O O . THR A 1 92 ? -8.821 2.249 7.481 1.00 97.12 92 THR A O 1
ATOM 690 N N . ALA A 1 93 ? -9.381 1.697 5.375 1.00 97.25 93 ALA A N 1
ATOM 691 C CA . ALA A 1 93 ? -8.396 2.553 4.739 1.00 97.25 93 ALA A CA 1
ATOM 692 C C . ALA A 1 93 ? -8.907 3.090 3.410 1.00 97.25 93 ALA A C 1
ATOM 694 O O . ALA A 1 93 ? -9.730 2.470 2.731 1.00 97.25 93 ALA A O 1
ATOM 695 N N . THR A 1 94 ? -8.362 4.233 3.020 1.00 97.31 94 THR A N 1
ATOM 696 C CA . THR A 1 94 ? -8.646 4.877 1.747 1.00 97.31 94 THR A CA 1
ATOM 697 C C . THR A 1 94 ? -7.438 4.732 0.830 1.00 97.31 94 THR A C 1
ATOM 699 O O . THR A 1 94 ? -6.323 5.131 1.168 1.00 97.31 94 THR A O 1
ATOM 702 N N . VAL A 1 95 ? -7.668 4.154 -0.346 1.00 97.56 95 VAL A N 1
ATOM 703 C CA . VAL A 1 95 ? -6.678 4.001 -1.414 1.00 97.56 95 VAL A CA 1
ATOM 704 C C . VAL A 1 95 ? -6.970 5.032 -2.491 1.00 97.56 95 VAL A C 1
ATOM 706 O O . VAL A 1 95 ? -8.116 5.169 -2.913 1.00 97.56 95 VAL A O 1
ATOM 709 N N . THR A 1 96 ? -5.946 5.727 -2.976 1.00 96.56 96 THR A N 1
ATOM 710 C CA . THR A 1 96 ? -6.070 6.715 -4.055 1.00 96.56 96 THR A CA 1
ATOM 711 C C . THR A 1 96 ? -5.059 6.469 -5.167 1.00 96.56 96 THR A C 1
ATOM 713 O O . THR A 1 96 ? -3.967 5.962 -4.920 1.00 96.56 96 THR A O 1
ATOM 716 N N . SER A 1 97 ? -5.403 6.854 -6.397 1.00 96.25 97 SER A N 1
ATOM 717 C CA . SER A 1 97 ? -4.499 6.837 -7.551 1.00 96.25 97 SER A CA 1
ATOM 718 C C . SER A 1 97 ? -4.806 7.979 -8.520 1.00 96.25 97 SER A C 1
ATOM 720 O O . SER A 1 97 ? -5.951 8.394 -8.686 1.00 96.25 97 SER A O 1
ATOM 722 N N . ASP A 1 98 ? -3.783 8.428 -9.252 1.00 94.00 98 ASP A N 1
ATOM 723 C CA . ASP A 1 98 ? -3.936 9.378 -10.357 1.00 94.00 98 ASP A CA 1
ATOM 724 C C . ASP A 1 98 ? -4.652 8.763 -11.580 1.00 94.00 98 ASP A C 1
ATOM 726 O O . ASP A 1 98 ? -5.027 9.477 -12.517 1.00 94.00 98 ASP A O 1
ATOM 730 N N . THR A 1 99 ? -4.816 7.434 -11.625 1.00 91.38 99 THR A N 1
ATOM 731 C CA . THR A 1 99 ? -5.498 6.715 -12.711 1.00 91.38 99 THR A CA 1
ATOM 732 C C . THR A 1 99 ? -6.712 5.943 -12.187 1.00 91.38 99 THR A C 1
ATOM 734 O O . THR A 1 99 ? -6.637 5.235 -11.193 1.00 91.38 99 THR A O 1
ATOM 737 N N . ILE A 1 100 ? -7.828 6.035 -12.915 1.00 92.56 100 ILE A N 1
ATOM 738 C CA . ILE A 1 100 ? -9.123 5.433 -12.555 1.00 92.56 100 ILE A CA 1
ATOM 739 C C . ILE A 1 100 ? -9.321 4.018 -13.119 1.00 92.56 100 ILE A C 1
ATOM 741 O O . ILE A 1 100 ? -8.645 3.628 -14.076 1.00 92.56 100 ILE A O 1
ATOM 745 N N . ASN A 1 101 ? -10.339 3.309 -12.613 1.00 92.25 101 ASN A N 1
ATOM 746 C CA . ASN A 1 101 ? -10.759 1.966 -13.044 1.00 92.25 101 ASN A CA 1
ATOM 747 C C . ASN A 1 101 ? -9.624 0.940 -12.974 1.00 92.25 101 ASN A C 1
ATOM 749 O O . ASN A 1 101 ? -9.343 0.240 -13.953 1.00 92.25 101 ASN A O 1
ATOM 753 N N . ARG A 1 102 ? -8.951 0.885 -11.825 1.00 92.88 102 ARG A N 1
ATOM 754 C CA . ARG A 1 102 ? -7.820 -0.015 -11.599 1.00 92.88 102 ARG A CA 1
ATOM 755 C C . ARG A 1 102 ? -8.147 -1.035 -10.526 1.00 92.88 102 ARG A C 1
ATOM 757 O O . ARG A 1 102 ? -8.670 -0.674 -9.479 1.00 92.88 102 ARG A O 1
ATOM 764 N N . GLU A 1 103 ? -7.870 -2.298 -10.815 1.00 96.75 103 GLU A N 1
ATOM 765 C CA . GLU A 1 103 ? -8.010 -3.393 -9.857 1.00 96.75 103 GLU A CA 1
ATOM 766 C C . GLU A 1 103 ? -6.808 -3.384 -8.914 1.00 96.75 103 GLU A C 1
ATOM 768 O O . GLU A 1 103 ? -5.663 -3.324 -9.370 1.00 96.75 103 GLU A O 1
ATOM 773 N N . ILE A 1 104 ? -7.083 -3.432 -7.615 1.00 97.38 104 ILE A N 1
ATOM 774 C CA . ILE A 1 104 ? -6.075 -3.429 -6.558 1.00 97.38 104 ILE A CA 1
ATOM 775 C C . ILE A 1 104 ? -6.338 -4.572 -5.583 1.00 97.38 104 ILE A C 1
ATOM 777 O O . ILE A 1 104 ? -7.490 -4.937 -5.341 1.00 97.38 104 ILE A O 1
ATOM 781 N N . THR A 1 105 ? -5.262 -5.086 -5.004 1.00 98.19 105 THR A N 1
ATOM 782 C CA . THR A 1 105 ? -5.286 -6.022 -3.879 1.00 98.19 105 THR A CA 1
ATOM 783 C C . THR A 1 105 ? -4.663 -5.312 -2.685 1.00 98.19 105 THR A C 1
ATOM 785 O O . THR A 1 105 ? -3.539 -4.827 -2.785 1.00 98.19 105 THR A O 1
ATOM 788 N N . ALA A 1 106 ? -5.413 -5.189 -1.594 1.00 98.00 106 ALA A N 1
ATOM 789 C CA . ALA A 1 106 ? -4.967 -4.590 -0.345 1.00 98.00 106 ALA A CA 1
ATOM 790 C C . ALA A 1 106 ? -4.761 -5.690 0.699 1.00 98.00 106 ALA A C 1
ATOM 792 O O . ALA A 1 106 ? -5.699 -6.417 1.015 1.00 98.00 106 ALA A O 1
ATOM 793 N N . ASP A 1 107 ? -3.558 -5.790 1.239 1.00 98.38 107 ASP A N 1
ATOM 794 C CA . ASP A 1 107 ? -3.161 -6.751 2.255 1.00 98.38 107 ASP A CA 1
ATOM 795 C C . ASP A 1 107 ? -2.940 -6.031 3.588 1.00 98.38 107 ASP A C 1
ATOM 797 O O . ASP A 1 107 ? -2.257 -5.008 3.663 1.00 98.38 107 ASP A O 1
ATOM 801 N N . LEU A 1 108 ? -3.528 -6.568 4.653 1.00 97.94 108 LEU A N 1
ATOM 802 C CA . LEU A 1 108 ? -3.253 -6.156 6.021 1.00 97.94 108 LEU A CA 1
ATOM 803 C C . LEU A 1 108 ? -2.093 -7.001 6.549 1.00 97.94 108 LEU A C 1
ATOM 805 O O . LEU A 1 108 ? -2.193 -8.228 6.607 1.00 97.94 108 LEU A O 1
ATOM 809 N N . LEU A 1 109 ? -1.010 -6.341 6.942 1.00 97.75 109 LEU A N 1
ATOM 810 C CA . LEU A 1 109 ? 0.229 -6.940 7.422 1.00 97.75 109 LEU A CA 1
ATOM 811 C C . LEU A 1 109 ? 0.365 -6.736 8.931 1.00 97.75 109 LEU A C 1
ATOM 813 O O . LEU A 1 109 ? 0.100 -5.644 9.438 1.00 97.75 109 LEU A O 1
ATOM 817 N N . ASP A 1 110 ? 0.792 -7.773 9.646 1.00 96.19 110 ASP A N 1
ATOM 818 C CA . ASP A 1 110 ? 1.161 -7.667 11.059 1.00 96.19 110 ASP A CA 1
ATOM 819 C C . ASP A 1 110 ? 2.596 -7.138 11.258 1.00 96.19 110 ASP A C 1
ATOM 821 O O . ASP A 1 110 ? 3.320 -6.823 10.311 1.00 96.19 110 ASP A O 1
ATOM 825 N N . SER A 1 111 ? 3.042 -7.057 12.515 1.00 94.50 111 SER A N 1
ATOM 826 C CA . SER A 1 111 ? 4.372 -6.544 12.863 1.00 94.50 111 SER A CA 1
ATOM 827 C C . SER A 1 111 ? 5.549 -7.384 12.349 1.00 94.50 111 SER A C 1
ATOM 829 O O . SER A 1 111 ? 6.683 -6.898 12.341 1.00 94.50 111 SER A O 1
ATOM 831 N N . ASP A 1 112 ? 5.312 -8.644 11.983 1.00 94.38 112 ASP A N 1
ATOM 832 C CA . ASP 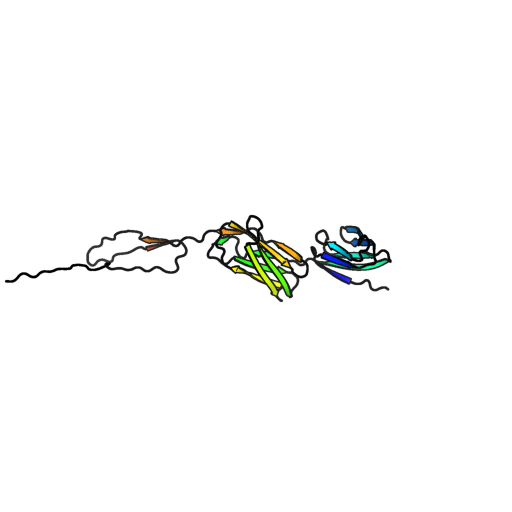A 1 112 ? 6.311 -9.529 11.383 1.00 94.38 112 ASP A CA 1
ATOM 833 C C . ASP A 1 112 ? 6.299 -9.445 9.840 1.00 94.38 112 ASP A C 1
ATOM 835 O O . ASP A 1 112 ? 7.188 -10.001 9.186 1.00 94.38 112 ASP A O 1
ATOM 839 N N . GLY A 1 113 ? 5.356 -8.687 9.263 1.00 94.12 113 GLY A N 1
ATOM 840 C CA . GLY A 1 113 ? 5.149 -8.543 7.823 1.00 94.12 113 GLY A CA 1
ATOM 841 C C . GLY A 1 113 ? 4.363 -9.702 7.209 1.00 94.12 113 GLY A C 1
ATOM 842 O O . GLY A 1 113 ? 4.427 -9.902 5.996 1.00 94.12 113 GLY A O 1
ATOM 843 N N . ASP A 1 114 ? 3.661 -10.491 8.026 1.00 95.88 114 ASP A N 1
ATOM 844 C CA . ASP A 1 114 ? 2.805 -11.570 7.550 1.00 95.88 114 ASP A CA 1
ATOM 845 C C . ASP A 1 114 ? 1.408 -11.024 7.205 1.00 95.88 114 ASP A C 1
ATOM 847 O O . ASP A 1 114 ? 0.826 -10.225 7.941 1.00 95.88 114 ASP A O 1
ATOM 851 N N . VAL A 1 115 ? 0.850 -11.480 6.077 1.00 97.00 115 VAL A N 1
ATOM 852 C CA . VAL A 1 115 ? -0.510 -11.116 5.648 1.00 97.00 115 VAL A CA 1
ATOM 853 C C . VAL A 1 115 ? -1.532 -11.791 6.560 1.00 97.00 115 VAL A C 1
ATOM 855 O O . VAL A 1 115 ? -1.634 -13.023 6.586 1.00 97.00 115 VAL A O 1
ATOM 858 N N . VAL A 1 116 ? -2.314 -10.983 7.273 1.00 96.44 116 VAL A N 1
ATOM 859 C CA . VAL A 1 116 ? -3.397 -11.448 8.151 1.00 96.44 116 VAL A CA 1
ATOM 860 C C . VAL A 1 116 ? -4.767 -11.389 7.482 1.00 96.44 116 VAL A C 1
ATOM 862 O O . VAL A 1 116 ? -5.630 -12.205 7.810 1.00 96.44 116 VAL A O 1
ATOM 865 N N . ASP A 1 117 ? -4.962 -10.475 6.528 1.00 96.75 117 ASP A N 1
ATOM 866 C CA . ASP A 1 117 ? -6.193 -10.361 5.745 1.00 96.75 117 ASP A CA 1
ATOM 867 C C . ASP A 1 117 ? -5.941 -9.709 4.376 1.00 96.75 117 ASP A C 1
ATOM 869 O O . ASP A 1 117 ? -4.969 -8.974 4.209 1.00 96.75 117 ASP A O 1
ATOM 873 N N . THR A 1 118 ? -6.826 -9.968 3.411 1.00 97.81 118 THR A N 1
ATOM 874 C CA . THR A 1 118 ? -6.712 -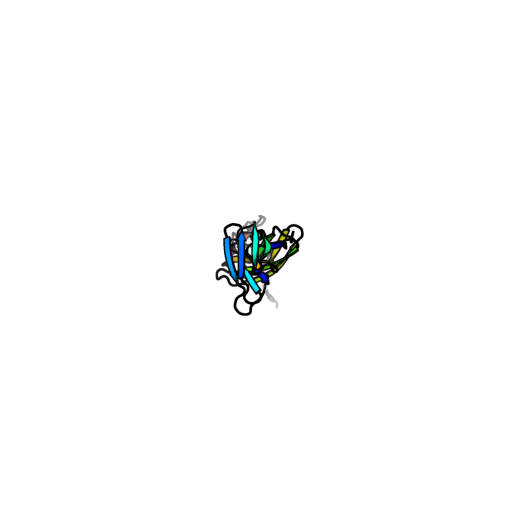9.487 2.025 1.00 97.81 118 THR A CA 1
ATOM 875 C C . THR A 1 118 ? -8.067 -9.022 1.499 1.00 97.81 118 THR A C 1
ATOM 877 O O . THR A 1 118 ? -9.062 -9.750 1.561 1.00 97.81 118 THR A O 1
ATOM 880 N N . VAL A 1 119 ? -8.088 -7.840 0.887 1.00 97.88 119 VAL A N 1
ATOM 881 C CA . VAL A 1 119 ? -9.265 -7.228 0.268 1.00 97.88 119 VAL A CA 1
ATOM 882 C C . VAL A 1 119 ? -8.951 -6.842 -1.174 1.00 97.88 119 VAL A C 1
ATOM 884 O O . VAL A 1 119 ? -8.120 -5.979 -1.440 1.00 97.88 119 VAL A O 1
ATOM 887 N N . ASP A 1 120 ? -9.674 -7.436 -2.121 1.00 97.62 120 ASP A N 1
ATOM 888 C CA . ASP A 1 120 ? -9.647 -7.006 -3.519 1.00 97.62 120 ASP A CA 1
ATOM 889 C C . ASP A 1 120 ? -10.687 -5.906 -3.757 1.00 97.62 120 ASP A C 1
ATOM 891 O O . ASP A 1 120 ? -11.865 -6.049 -3.409 1.00 97.62 120 ASP A O 1
ATOM 895 N N . ALA A 1 121 ? -10.270 -4.821 -4.403 1.00 96.31 121 ALA A N 1
ATOM 896 C CA . ALA A 1 121 ? -11.142 -3.701 -4.725 1.00 96.31 121 ALA A CA 1
ATOM 897 C C . ALA A 1 121 ? -10.815 -3.100 -6.098 1.00 96.31 121 ALA A C 1
ATOM 899 O O . ALA A 1 121 ? -9.918 -3.530 -6.823 1.00 96.31 121 ALA A O 1
ATOM 900 N N . THR A 1 122 ? -11.595 -2.104 -6.506 1.00 96.94 122 THR A N 1
ATOM 901 C CA . THR A 1 122 ? -11.355 -1.370 -7.749 1.00 96.94 122 THR A CA 1
ATOM 902 C C . THR A 1 122 ? -11.423 0.116 -7.463 1.00 96.94 122 THR A C 1
ATOM 904 O O . THR A 1 122 ? -12.455 0.592 -6.996 1.00 96.94 122 THR A O 1
ATOM 907 N N . ILE A 1 123 ? -10.344 0.832 -7.780 1.00 94.31 123 ILE A N 1
ATOM 908 C CA . ILE A 1 123 ? -10.305 2.295 -7.757 1.00 94.31 123 ILE A CA 1
ATOM 909 C C . ILE A 1 123 ? -11.320 2.794 -8.774 1.00 94.31 123 ILE A C 1
ATOM 911 O O . ILE A 1 123 ? -11.236 2.464 -9.964 1.00 94.31 123 ILE A O 1
ATOM 915 N N . ASP A 1 124 ? -12.301 3.550 -8.299 1.00 91.62 124 ASP A N 1
ATOM 916 C CA . ASP A 1 124 ? -13.443 3.940 -9.105 1.00 91.62 124 ASP A CA 1
ATOM 917 C C . ASP A 1 124 ? -13.130 5.143 -10.018 1.00 91.62 124 ASP A C 1
ATOM 919 O O . ASP A 1 124 ? -11.979 5.442 -10.346 1.00 91.62 124 ASP A O 1
ATOM 923 N N . SER A 1 125 ? -14.176 5.793 -10.532 1.00 91.38 125 SER A N 1
ATOM 924 C CA . SER A 1 125 ? -14.029 6.935 -11.442 1.00 91.38 125 SER A CA 1
ATOM 925 C C . SER A 1 125 ? -13.619 8.234 -10.747 1.00 91.38 125 SER A C 1
ATOM 927 O O . SER A 1 125 ? -13.269 9.186 -11.447 1.00 91.38 125 SER A O 1
ATOM 929 N N . ASP A 1 126 ? -13.667 8.281 -9.419 1.00 91.94 126 ASP A N 1
ATOM 930 C CA . ASP A 1 126 ? -13.248 9.418 -8.607 1.00 91.94 126 ASP A CA 1
ATOM 931 C C . ASP A 1 126 ? -11.757 9.315 -8.217 1.00 91.94 126 ASP A C 1
ATOM 933 O O . ASP A 1 126 ? -11.174 10.296 -7.760 1.00 91.94 126 ASP A O 1
ATOM 937 N N . GLY A 1 127 ? -11.103 8.184 -8.524 1.00 93.75 127 GLY A N 1
ATOM 938 C CA . GLY A 1 127 ? -9.673 7.966 -8.268 1.00 93.75 127 GLY A CA 1
ATOM 939 C C . GLY A 1 127 ? -9.381 7.491 -6.847 1.00 93.75 127 GLY A C 1
ATOM 940 O O . GLY A 1 127 ? -8.225 7.486 -6.430 1.00 93.75 127 GLY A O 1
ATOM 941 N N . GLU A 1 128 ? -10.415 7.073 -6.119 1.00 95.62 128 GLU A N 1
ATOM 942 C CA . GLU A 1 128 ? -10.328 6.576 -4.752 1.00 95.62 128 GLU A CA 1
ATOM 943 C C . GLU A 1 128 ? -11.152 5.293 -4.572 1.00 95.62 128 GLU A C 1
ATOM 945 O O . GLU A 1 128 ? -12.016 4.956 -5.383 1.00 95.62 128 GLU A O 1
ATOM 950 N N . VAL A 1 129 ? -10.849 4.532 -3.524 1.00 97.19 129 VAL A N 1
ATOM 951 C CA . VAL A 1 129 ? -11.681 3.428 -3.040 1.00 97.19 129 VAL A CA 1
ATOM 952 C C . VAL A 1 129 ? -11.402 3.193 -1.560 1.00 97.19 129 VAL A C 1
ATOM 954 O O . VAL A 1 129 ? -10.251 3.221 -1.128 1.0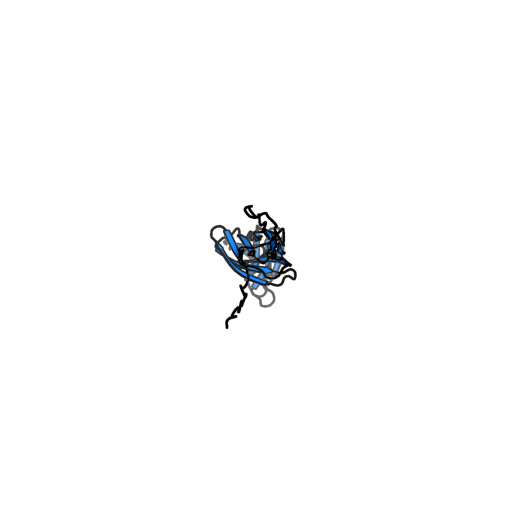0 97.19 129 VAL A O 1
ATOM 957 N N . SER A 1 130 ? -12.451 2.942 -0.779 1.00 96.81 130 SER A N 1
ATOM 958 C CA . SER A 1 130 ? -12.305 2.501 0.610 1.00 96.81 130 SER A CA 1
ATOM 959 C C . SER A 1 130 ? -12.237 0.978 0.677 1.00 96.81 130 SER A C 1
ATOM 961 O O . SER A 1 130 ? -13.064 0.288 0.074 1.00 96.81 130 SER A O 1
ATOM 963 N N . VAL A 1 131 ? -11.277 0.466 1.439 1.00 97.38 131 VAL A N 1
ATOM 964 C CA . VAL A 1 131 ? -11.134 -0.953 1.775 1.00 97.38 131 VAL A CA 1
ATOM 965 C C . VAL A 1 131 ? -11.475 -1.167 3.248 1.00 97.38 131 VAL A C 1
ATOM 967 O O . VAL A 1 131 ? -11.208 -0.308 4.087 1.00 97.38 131 VAL A O 1
ATOM 970 N N . ASP A 1 132 ? -12.102 -2.301 3.549 1.00 97.56 132 ASP A N 1
ATOM 971 C CA . ASP A 1 132 ? -12.571 -2.669 4.886 1.00 97.56 132 ASP A CA 1
ATOM 972 C C . ASP A 1 132 ? -12.108 -4.096 5.186 1.00 97.56 132 ASP A C 1
ATOM 974 O O . ASP A 1 132 ? -12.515 -5.038 4.503 1.00 97.56 132 ASP A O 1
ATOM 978 N N . PHE A 1 133 ? -11.243 -4.227 6.192 1.00 96.69 133 PHE A N 1
ATOM 979 C CA . PHE A 1 133 ? -10.709 -5.497 6.694 1.00 96.69 133 PHE A CA 1
ATOM 980 C C . PHE A 1 133 ? -11.529 -6.036 7.882 1.00 96.69 133 PHE A C 1
ATOM 982 O O . PHE A 1 133 ? -11.171 -7.023 8.521 1.00 96.69 133 PHE A O 1
ATOM 989 N N . GLY A 1 134 ? -12.631 -5.374 8.242 1.00 95.38 134 GLY A N 1
ATOM 990 C CA . GLY A 1 134 ? -13.420 -5.693 9.423 1.00 95.38 134 GLY A CA 1
ATOM 991 C C . GLY A 1 134 ? -12.644 -5.558 10.737 1.00 95.38 134 GLY A C 1
ATOM 992 O O . GLY A 1 134 ? -11.624 -4.877 10.841 1.00 95.38 134 GLY A O 1
ATOM 993 N N . THR A 1 135 ? -13.170 -6.188 11.786 1.00 94.44 135 THR A N 1
ATOM 994 C CA . THR A 1 135 ? -12.594 -6.145 13.137 1.00 94.44 135 THR A CA 1
ATOM 995 C C . THR A 1 135 ? -11.470 -7.158 13.303 1.00 94.44 135 THR A C 1
ATOM 997 O O . THR A 1 135 ? -11.656 -8.336 12.982 1.00 94.44 135 THR A O 1
ATOM 1000 N N . GLN A 1 136 ? -10.371 -6.745 13.929 1.00 93.75 136 GLN A N 1
ATOM 1001 C CA . GLN A 1 136 ? -9.244 -7.626 14.231 1.00 93.75 136 GLN A CA 1
ATOM 1002 C C . GLN A 1 136 ? -9.273 -8.082 15.692 1.00 93.75 136 GLN A C 1
ATOM 1004 O O . GLN A 1 136 ? -9.536 -7.302 16.601 1.00 93.75 136 GLN A O 1
ATOM 1009 N N . SER A 1 137 ? -9.023 -9.373 15.927 1.00 89.94 137 SER A N 1
ATOM 1010 C CA . SER A 1 137 ? -9.041 -9.950 17.284 1.00 89.94 137 SER A CA 1
ATOM 1011 C C . SER A 1 137 ? -7.697 -9.848 18.004 1.00 89.94 137 SER A C 1
ATOM 1013 O O . SER A 1 137 ? -7.642 -9.995 19.224 1.00 89.94 137 SER A O 1
ATOM 1015 N N . GLU A 1 138 ? -6.617 -9.657 17.251 1.00 93.38 138 GLU A N 1
ATOM 1016 C CA . GLU A 1 138 ? -5.261 -9.582 17.776 1.00 93.38 138 GLU A CA 1
ATOM 1017 C C . GLU A 1 138 ? -4.839 -8.121 17.913 1.00 93.38 138 GLU A C 1
ATOM 1019 O O . GLU A 1 138 ? -5.163 -7.270 17.087 1.00 93.38 138 GLU A O 1
ATOM 1024 N N . THR A 1 139 ? -4.155 -7.827 19.015 1.00 95.31 139 THR A N 1
ATOM 1025 C CA . THR A 1 139 ? -3.609 -6.498 19.283 1.00 95.31 139 THR A CA 1
ATOM 1026 C C . THR A 1 139 ? -2.179 -6.426 18.785 1.00 95.31 139 THR A C 1
ATOM 1028 O O . THR A 1 139 ? -1.415 -7.371 18.996 1.00 95.31 139 THR A O 1
ATOM 1031 N N . GLY A 1 140 ? -1.774 -5.285 18.251 1.00 95.31 140 GLY A N 1
ATOM 1032 C CA . GLY A 1 140 ? -0.424 -5.101 17.738 1.00 95.31 140 GLY A CA 1
ATOM 1033 C C . GLY A 1 140 ? -0.323 -3.910 16.806 1.00 95.31 140 GLY A C 1
ATOM 1034 O O . GLY A 1 140 ? -1.284 -3.162 16.638 1.00 95.31 140 GLY A O 1
ATOM 1035 N N . THR A 1 141 ? 0.853 -3.755 16.215 1.00 97.06 141 THR A N 1
ATOM 1036 C CA . THR A 1 141 ? 1.103 -2.780 15.156 1.00 97.06 141 THR A CA 1
ATOM 1037 C C . THR A 1 141 ? 0.909 -3.463 13.809 1.00 97.06 141 THR A C 1
ATOM 1039 O O . THR A 1 141 ? 1.381 -4.586 13.622 1.00 97.06 141 THR A O 1
ATOM 1042 N N . TYR A 1 142 ? 0.219 -2.781 12.904 1.00 97.50 142 TYR A N 1
ATOM 1043 C CA . TYR A 1 142 ? -0.134 -3.261 11.576 1.00 97.50 142 TYR A CA 1
ATOM 1044 C C . TYR A 1 142 ? 0.202 -2.210 10.518 1.00 97.50 142 TYR A C 1
ATOM 1046 O O . TYR A 1 142 ? 0.298 -1.013 10.811 1.00 97.50 142 TYR A O 1
ATOM 1054 N N . THR A 1 143 ? 0.321 -2.674 9.280 1.00 97.88 143 THR A N 1
ATOM 1055 C CA . THR A 1 143 ? 0.536 -1.858 8.081 1.00 97.88 143 THR A CA 1
ATOM 1056 C C . THR A 1 143 ? -0.378 -2.384 6.976 1.00 97.88 143 THR A C 1
ATOM 1058 O O . THR A 1 143 ? -0.705 -3.567 6.954 1.00 97.88 143 THR A O 1
ATOM 1061 N N . ILE A 1 144 ? -0.824 -1.529 6.059 1.00 98.06 144 ILE A N 1
ATOM 1062 C CA . ILE A 1 144 ? -1.592 -1.947 4.882 1.00 98.06 144 ILE A CA 1
ATOM 1063 C C . ILE A 1 144 ? -0.709 -1.782 3.650 1.00 98.06 144 ILE A C 1
ATOM 1065 O O . ILE A 1 144 ? -0.227 -0.681 3.388 1.00 98.06 144 ILE A O 1
ATOM 1069 N N . GLU A 1 145 ? -0.527 -2.853 2.884 1.00 98.06 145 GLU A N 1
ATOM 1070 C CA . GLU A 1 145 ? 0.126 -2.835 1.576 1.00 98.06 145 GLU A CA 1
ATOM 1071 C C . GLU A 1 145 ? -0.939 -2.931 0.484 1.00 98.06 145 GLU A C 1
ATOM 1073 O O . GLU A 1 145 ? -1.821 -3.781 0.524 1.00 98.06 145 GLU A O 1
ATOM 1078 N N . VAL A 1 146 ? -0.875 -2.060 -0.516 1.00 97.75 146 VAL A N 1
ATOM 1079 C CA . VAL A 1 146 ? -1.762 -2.098 -1.678 1.00 97.75 146 VAL A CA 1
ATOM 1080 C C . VAL A 1 146 ? -0.947 -2.338 -2.928 1.00 97.75 146 VAL A C 1
ATOM 1082 O O . VAL A 1 146 ? -0.019 -1.589 -3.214 1.00 97.75 146 VAL A O 1
ATOM 1085 N N . THR A 1 147 ? -1.355 -3.327 -3.714 1.00 97.31 147 THR A N 1
ATOM 1086 C CA . THR A 1 147 ? -0.761 -3.674 -5.003 1.00 97.31 147 THR A CA 1
ATOM 1087 C C . THR A 1 147 ? -1.745 -3.401 -6.136 1.00 97.31 147 THR A C 1
ATOM 1089 O O . THR A 1 147 ? -2.860 -3.924 -6.142 1.00 97.31 147 THR A O 1
ATOM 1092 N N . ASP A 1 148 ? -1.331 -2.629 -7.143 1.00 96.81 148 ASP A N 1
ATOM 1093 C CA . ASP A 1 148 ? -2.058 -2.544 -8.412 1.00 96.81 148 ASP A CA 1
ATOM 1094 C C . ASP A 1 148 ? -1.886 -3.834 -9.219 1.00 96.81 148 ASP A C 1
ATOM 1096 O O . ASP A 1 148 ? -0.773 -4.207 -9.587 1.00 96.81 148 ASP A O 1
ATOM 1100 N N . VAL A 1 149 ? -2.989 -4.500 -9.560 1.00 95.00 149 VAL A N 1
ATOM 1101 C CA . VAL A 1 149 ? -2.960 -5.822 -10.210 1.00 95.00 149 VAL A CA 1
ATOM 1102 C C . VAL A 1 149 ? -2.351 -5.768 -11.616 1.00 95.00 149 VAL A C 1
ATOM 1104 O O . VAL A 1 149 ? -1.758 -6.743 -12.079 1.00 95.00 149 VAL A O 1
ATOM 1107 N N . ASN A 1 150 ? -2.491 -4.642 -12.319 1.00 90.06 150 ASN A N 1
ATOM 1108 C CA . ASN A 1 150 ? -2.076 -4.526 -13.715 1.00 90.06 150 ASN A CA 1
ATOM 1109 C C . ASN A 1 150 ? -0.609 -4.109 -13.865 1.00 90.06 150 ASN A C 1
ATOM 1111 O O . ASN A 1 150 ? 0.064 -4.621 -14.756 1.00 90.06 150 ASN A O 1
ATOM 1115 N N . SER A 1 151 ? -0.121 -3.181 -13.037 1.00 92.00 151 SER A N 1
ATOM 1116 C CA . SER A 1 151 ? 1.257 -2.680 -13.094 1.00 92.00 151 SER A CA 1
ATOM 1117 C C . SER A 1 151 ? 2.178 -3.298 -12.042 1.00 92.00 151 SER A C 1
ATOM 1119 O O . SER A 1 151 ? 3.387 -3.113 -12.138 1.00 92.00 151 SER A O 1
ATOM 1121 N N . ALA A 1 152 ? 1.634 -4.030 -11.062 1.00 93.19 152 ALA A N 1
ATOM 1122 C CA . ALA A 1 152 ? 2.352 -4.565 -9.899 1.00 93.19 152 ALA A CA 1
ATOM 1123 C C . ALA A 1 152 ? 3.044 -3.492 -9.035 1.00 93.19 152 ALA A C 1
ATOM 1125 O O . ALA A 1 152 ? 3.938 -3.805 -8.255 1.00 93.19 152 ALA A O 1
ATOM 1126 N N . VAL A 1 153 ? 2.628 -2.230 -9.175 1.00 94.12 153 VAL A N 1
ATOM 1127 C CA . VAL A 1 153 ? 3.117 -1.121 -8.348 1.00 94.12 153 VAL A CA 1
ATOM 1128 C C . VAL A 1 153 ? 2.494 -1.252 -6.967 1.00 94.12 153 VAL A C 1
ATOM 1130 O O . VAL A 1 153 ? 1.276 -1.421 -6.869 1.00 94.12 153 VAL A O 1
ATOM 1133 N N . THR A 1 154 ? 3.315 -1.150 -5.925 1.00 95.50 154 THR A N 1
ATOM 1134 C CA . THR A 1 154 ? 2.872 -1.246 -4.533 1.00 95.50 154 THR A CA 1
ATOM 1135 C C . THR A 1 154 ? 2.942 0.101 -3.814 1.00 95.50 154 THR A C 1
ATOM 1137 O O . THR A 1 154 ? 3.708 0.992 -4.188 1.00 95.50 154 THR A O 1
ATOM 1140 N N . ALA A 1 155 ? 2.110 0.267 -2.790 1.00 96.19 155 ALA A N 1
ATOM 1141 C CA . ALA A 1 155 ? 2.151 1.384 -1.855 1.00 96.19 155 ALA A CA 1
ATOM 1142 C C . ALA A 1 155 ? 1.799 0.887 -0.449 1.00 96.19 155 ALA A C 1
ATOM 1144 O O . ALA A 1 155 ? 0.869 0.103 -0.291 1.00 96.19 155 ALA A O 1
ATOM 1145 N N . GLU A 1 156 ? 2.508 1.375 0.564 1.00 97.00 156 GLU A N 1
ATOM 1146 C CA . GLU A 1 156 ? 2.290 1.001 1.964 1.00 97.00 156 GLU A CA 1
ATOM 1147 C C . GLU A 1 156 ? 1.729 2.182 2.762 1.00 97.00 156 GLU A C 1
ATOM 1149 O O . GLU A 1 156 ? 2.074 3.345 2.515 1.00 97.00 156 GLU A O 1
ATOM 1154 N N . SER A 1 157 ? 0.871 1.886 3.736 1.00 97.06 157 SER A N 1
ATOM 1155 C CA . SER A 1 157 ? 0.399 2.867 4.707 1.00 97.06 157 SER A CA 1
ATOM 1156 C C . SER A 1 157 ? 1.486 3.176 5.738 1.00 97.06 157 SER A C 1
ATOM 1158 O O . SER A 1 157 ? 2.516 2.511 5.826 1.00 97.06 157 SER A O 1
ATOM 1160 N N . GLY A 1 158 ? 1.241 4.175 6.586 1.00 96.00 158 GLY A N 1
ATOM 1161 C CA . GLY A 1 158 ? 1.961 4.253 7.857 1.00 96.00 158 GLY A CA 1
ATOM 1162 C C . GLY A 1 158 ? 1.564 3.111 8.798 1.00 96.00 158 GLY A C 1
ATOM 1163 O O . GLY A 1 158 ? 0.511 2.492 8.619 1.00 96.00 158 GLY A O 1
ATOM 1164 N N . ASP A 1 159 ? 2.387 2.886 9.820 1.00 96.56 159 ASP A N 1
ATOM 1165 C CA . ASP A 1 159 ? 2.065 1.984 10.926 1.00 96.56 159 ASP A CA 1
ATOM 1166 C C . ASP A 1 159 ? 0.874 2.517 11.738 1.00 96.56 159 ASP A C 1
ATOM 1168 O O . ASP A 1 159 ? 0.789 3.719 12.023 1.00 96.56 159 ASP A O 1
ATOM 1172 N N . PHE A 1 160 ? -0.008 1.618 12.166 1.00 96.44 160 PHE A N 1
ATOM 1173 C CA . PHE A 1 160 ? -1.097 1.911 13.099 1.00 96.44 160 PHE A CA 1
ATOM 1174 C C . PHE A 1 160 ? -1.253 0.796 14.131 1.00 96.44 160 PHE A C 1
ATOM 1176 O O . PHE A 1 160 ? -0.836 -0.340 13.914 1.00 96.44 160 PHE A O 1
ATOM 1183 N N . ASP A 1 161 ? -1.863 1.120 15.270 1.00 96.31 161 ASP A N 1
ATOM 1184 C CA . ASP A 1 161 ? -1.992 0.184 16.387 1.00 96.31 161 ASP A CA 1
ATOM 1185 C C . ASP A 1 161 ? -3.436 -0.294 16.568 1.00 96.31 161 ASP A C 1
ATOM 1187 O O . ASP A 1 161 ? -4.374 0.503 16.596 1.00 96.31 161 ASP A O 1
ATOM 1191 N N . ILE A 1 162 ? -3.610 -1.596 16.774 1.00 96.12 162 ILE A N 1
ATOM 1192 C CA . ILE A 1 162 ? -4.862 -2.204 17.225 1.00 96.12 162 ILE A CA 1
ATOM 1193 C C . ILE A 1 162 ? -4.710 -2.553 18.700 1.00 96.12 162 ILE A C 1
ATOM 1195 O O . ILE A 1 162 ? -3.848 -3.342 19.091 1.00 96.12 162 ILE A O 1
ATOM 1199 N N . ASN A 1 163 ? -5.559 -1.962 19.534 1.00 94.44 163 ASN A N 1
ATOM 1200 C CA . ASN A 1 163 ? -5.549 -2.163 20.979 1.00 94.44 163 ASN A CA 1
ATOM 1201 C C . ASN A 1 163 ? -6.742 -2.997 21.424 1.00 94.44 163 ASN A C 1
ATOM 1203 O O . ASN A 1 163 ? -7.773 -3.048 20.760 1.00 94.44 163 ASN A O 1
ATOM 1207 N N . GLU A 1 164 ? -6.629 -3.615 22.594 1.00 91.50 164 GLU A N 1
ATOM 1208 C CA . GLU A 1 164 ? -7.762 -4.309 23.196 1.00 91.50 164 GLU A CA 1
ATOM 1209 C C . GLU A 1 164 ? -8.909 -3.316 23.419 1.00 91.50 164 GLU A C 1
ATOM 1211 O O . GLU A 1 164 ? -8.719 -2.251 24.020 1.00 91.50 164 GLU A O 1
ATOM 1216 N N . ALA A 1 165 ? -10.096 -3.652 22.910 1.00 87.94 165 ALA A N 1
ATOM 1217 C CA . ALA A 1 165 ? -11.287 -2.873 23.198 1.00 87.94 165 ALA A CA 1
ATOM 1218 C C . ALA A 1 165 ? -11.547 -2.886 24.712 1.00 87.94 165 ALA A C 1
ATOM 1220 O O . ALA A 1 165 ? -11.408 -3.930 25.356 1.00 87.94 165 ALA A O 1
ATOM 1221 N N . PRO A 1 166 ? -11.920 -1.746 25.313 1.00 81.31 166 PRO A N 1
ATOM 1222 C CA . PRO A 1 166 ? -12.097 -1.677 26.752 1.00 81.31 166 PRO A CA 1
ATOM 1223 C C . PRO A 1 166 ? -13.212 -2.628 27.200 1.00 81.31 166 PRO A C 1
ATOM 1225 O O . PRO A 1 166 ? -14.365 -2.491 26.784 1.00 81.31 166 PRO A O 1
ATOM 1228 N N . GLU A 1 167 ? -12.876 -3.563 28.094 1.00 77.75 167 GLU A N 1
ATOM 1229 C CA . GLU A 1 167 ? -13.863 -4.452 28.704 1.00 77.75 167 GLU A CA 1
ATOM 1230 C C . GLU A 1 167 ? -14.943 -3.619 29.410 1.00 77.75 167 GLU A C 1
ATOM 1232 O O . GLU A 1 167 ? -14.656 -2.778 30.269 1.00 77.75 167 GLU A O 1
ATOM 1237 N N . GLY A 1 168 ? -16.202 -3.840 29.036 1.00 74.75 168 GLY A N 1
ATOM 1238 C CA . GLY A 1 168 ? -17.329 -3.168 29.661 1.00 74.75 168 GLY A CA 1
ATOM 1239 C C . GLY A 1 168 ? -17.496 -3.582 31.127 1.00 74.75 168 GLY A C 1
ATOM 1240 O O . GLY A 1 168 ? -17.800 -4.741 31.407 1.00 74.75 168 GLY A O 1
ATOM 1241 N N . ASP A 1 169 ? -17.374 -2.637 32.063 1.00 76.75 169 ASP A N 1
ATOM 1242 C CA . ASP A 1 169 ? -17.616 -2.859 33.496 1.00 76.75 169 ASP A CA 1
ATOM 1243 C C . ASP A 1 169 ? -18.770 -1.995 34.032 1.00 76.75 169 ASP A C 1
ATOM 1245 O O . ASP A 1 169 ? -18.832 -0.777 33.821 1.00 76.75 169 ASP A O 1
ATOM 1249 N N . VAL A 1 170 ? -19.693 -2.639 34.755 1.00 81.31 170 VAL A N 1
ATOM 1250 C CA . VAL A 1 170 ? -20.778 -1.974 35.488 1.00 81.31 170 VAL A CA 1
ATOM 1251 C C . VAL A 1 170 ? -20.547 -2.160 36.977 1.00 81.31 170 VAL A C 1
ATOM 1253 O O . VAL A 1 170 ? -20.568 -3.282 37.487 1.00 81.31 170 VAL A O 1
ATOM 1256 N N . SER A 1 171 ? -20.449 -1.053 37.707 1.00 84.31 171 SER A N 1
ATOM 1257 C CA . SER A 1 171 ? -20.278 -1.080 39.158 1.00 84.31 171 SER A CA 1
ATOM 1258 C C . SER A 1 171 ? -21.223 -0.117 39.871 1.00 84.31 171 SER A C 1
ATOM 1260 O O . SER A 1 171 ? -21.598 0.940 39.364 1.00 84.31 171 SER A O 1
ATOM 1262 N N . PHE A 1 172 ? -21.629 -0.481 41.087 1.00 86.50 172 PHE A N 1
ATOM 1263 C CA . PHE A 1 172 ? -22.336 0.439 41.975 1.00 86.50 172 PHE A CA 1
ATOM 1264 C C . PHE A 1 172 ? -21.320 1.291 42.726 1.00 86.50 172 PHE A C 1
ATOM 1266 O O . PHE A 1 172 ? -20.358 0.760 43.280 1.00 86.50 172 PHE A O 1
ATOM 1273 N N . GLU A 1 173 ? -21.564 2.599 42.816 1.00 83.00 173 GLU A N 1
ATOM 1274 C CA . GLU A 1 173 ? -20.729 3.484 43.639 1.00 83.00 173 GLU A CA 1
ATOM 1275 C C . GLU A 1 173 ? -20.768 3.064 45.118 1.00 83.00 173 GLU A C 1
ATOM 1277 O O . GLU A 1 173 ? -19.774 3.148 45.839 1.00 83.00 173 GLU A O 1
ATOM 1282 N N . GLN A 1 174 ? -21.928 2.573 45.563 1.00 78.56 174 GLN A N 1
ATOM 1283 C CA . GLN A 1 174 ? -22.163 2.115 46.926 1.00 78.56 174 GLN A CA 1
ATOM 1284 C C . GLN A 1 174 ? -22.885 0.765 46.908 1.00 78.56 174 GLN A C 1
ATOM 1286 O O . GLN A 1 174 ? -23.942 0.623 46.299 1.00 78.56 174 GLN A O 1
ATOM 1291 N N . GLY A 1 175 ? -22.337 -0.226 47.619 1.00 75.06 175 GLY A N 1
ATOM 1292 C CA . GLY A 1 175 ? -22.929 -1.568 47.719 1.00 75.06 175 GLY A CA 1
ATOM 1293 C C . GLY A 1 175 ? -24.162 -1.657 48.628 1.00 75.06 175 GLY A C 1
ATOM 1294 O O . GLY A 1 175 ? -24.853 -2.672 48.630 1.00 75.06 175 GLY A O 1
ATOM 1295 N N . PHE A 1 176 ? -24.442 -0.618 49.417 1.00 76.25 176 PHE A N 1
ATOM 1296 C CA . PHE A 1 176 ? -25.633 -0.508 50.255 1.00 76.25 176 PHE A CA 1
ATOM 1297 C C . PHE A 1 176 ? -26.025 0.963 50.410 1.00 76.25 176 PHE A C 1
ATOM 1299 O O . PHE A 1 176 ? -25.173 1.819 50.632 1.00 76.25 176 PHE A O 1
ATOM 1306 N N . ILE A 1 177 ? -27.324 1.248 50.318 1.00 78.56 177 ILE A N 1
ATOM 1307 C CA . ILE A 1 177 ? -27.897 2.587 50.497 1.00 78.56 177 ILE A CA 1
ATOM 1308 C C . ILE A 1 177 ? -28.870 2.507 51.669 1.00 78.56 177 ILE A C 1
ATOM 1310 O O . ILE A 1 177 ? -29.714 1.613 51.718 1.00 78.56 177 ILE A O 1
ATOM 1314 N N . THR A 1 178 ? -28.718 3.401 52.646 1.00 81.50 178 THR A N 1
ATOM 1315 C CA . THR A 1 178 ? -29.565 3.443 53.846 1.00 81.50 178 THR A CA 1
ATOM 1316 C C . THR A 1 178 ? -30.270 4.784 53.907 1.00 81.50 178 THR A C 1
ATOM 1318 O O . THR A 1 178 ? -29.626 5.798 54.138 1.00 81.50 178 THR A O 1
ATOM 1321 N N . GLU A 1 179 ? -31.589 4.764 53.744 1.00 83.94 179 GLU A N 1
ATOM 1322 C CA . GLU A 1 179 ? -32.446 5.949 53.786 1.00 83.94 179 GLU A CA 1
ATOM 1323 C C . GLU A 1 179 ? -33.614 5.715 54.747 1.00 83.94 179 GLU A C 1
ATOM 1325 O O . GLU A 1 179 ? -34.015 4.572 55.006 1.00 83.94 179 GLU A O 1
ATOM 1330 N N . GLU A 1 180 ? -34.178 6.798 55.278 1.00 85.62 180 GLU A N 1
ATOM 1331 C CA . GLU A 1 180 ? -35.366 6.716 56.119 1.00 85.62 180 GLU A CA 1
ATOM 1332 C C . GLU A 1 180 ? -36.603 6.358 55.289 1.00 85.62 180 GLU A C 1
ATOM 1334 O O . GLU A 1 180 ? -36.725 6.602 54.085 1.00 85.62 180 GLU A O 1
ATOM 1339 N N . ARG A 1 181 ? -37.577 5.735 55.950 1.00 81.50 181 ARG A N 1
ATOM 1340 C CA . ARG A 1 181 ? -38.779 5.265 55.264 1.00 81.50 181 ARG A CA 1
ATOM 1341 C C . ARG A 1 181 ? -39.617 6.452 54.795 1.00 81.50 181 ARG A C 1
ATOM 1343 O O . ARG A 1 181 ? -40.181 7.170 55.616 1.00 81.50 181 ARG A O 1
ATOM 1350 N N . GLY A 1 182 ? -39.786 6.566 53.481 1.00 84.69 182 GLY A N 1
ATOM 1351 C CA . GLY A 1 182 ? -40.486 7.683 52.846 1.00 84.69 182 GLY A CA 1
ATOM 1352 C C . GLY A 1 182 ? -39.553 8.653 52.120 1.00 84.69 182 GLY A C 1
ATOM 1353 O O . GLY A 1 182 ? -40.060 9.495 51.382 1.00 84.69 182 GLY A O 1
ATOM 1354 N N . ASP A 1 183 ? -38.235 8.489 52.270 1.00 87.69 183 ASP A N 1
ATOM 1355 C CA . ASP A 1 183 ? -37.225 9.253 51.538 1.00 87.69 183 ASP A CA 1
ATOM 1356 C C . ASP A 1 183 ? -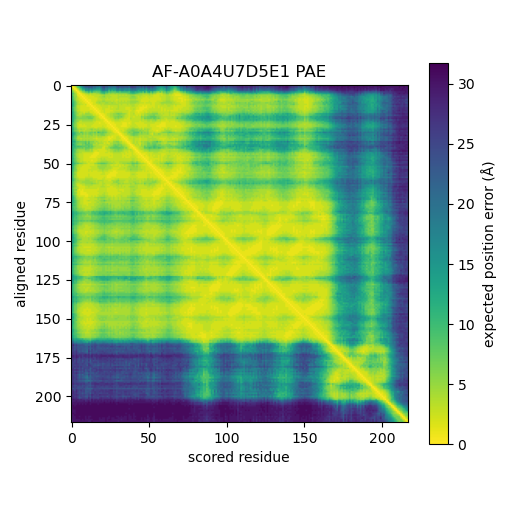36.870 8.597 50.190 1.00 87.69 183 ASP A C 1
ATOM 1358 O O . ASP A 1 183 ? -37.234 7.453 49.899 1.00 87.69 183 ASP A O 1
ATOM 1362 N N . THR A 1 184 ? -36.197 9.360 49.322 1.00 82.50 184 THR A N 1
ATOM 1363 C CA . THR A 1 184 ? -35.762 8.907 47.991 1.00 82.50 184 THR A CA 1
ATOM 1364 C C . THR A 1 184 ? -34.346 8.350 48.064 1.00 82.50 184 THR A C 1
ATOM 1366 O O . THR A 1 184 ? -33.405 9.101 48.295 1.00 82.50 184 THR A O 1
ATOM 1369 N N . ALA A 1 185 ? -34.186 7.055 47.788 1.00 83.00 185 ALA A N 1
ATOM 1370 C CA . ALA A 1 185 ? -32.872 6.438 47.643 1.00 83.00 185 ALA A CA 1
ATOM 1371 C C . ALA A 1 185 ? -32.262 6.748 46.270 1.00 83.00 185 ALA A C 1
ATOM 1373 O O . ALA A 1 185 ? -32.853 6.434 45.236 1.00 83.00 185 ALA A O 1
ATOM 1374 N N . ASN A 1 186 ? -31.066 7.340 46.267 1.00 84.31 186 ASN A N 1
ATOM 1375 C CA . ASN A 1 186 ? -30.285 7.572 45.054 1.00 84.31 186 ASN A CA 1
ATOM 1376 C C . ASN A 1 186 ? -29.315 6.409 44.839 1.00 84.31 186 ASN A C 1
ATOM 1378 O O . ASN A 1 186 ? -28.444 6.169 45.671 1.00 84.31 186 ASN A O 1
ATOM 1382 N N . ILE A 1 187 ? -29.472 5.699 43.721 1.00 82.94 187 ILE A N 1
ATOM 1383 C CA . ILE A 1 187 ? -28.583 4.611 43.309 1.00 82.94 187 ILE A CA 1
ATOM 1384 C C . ILE A 1 187 ? -27.698 5.139 42.182 1.00 82.94 187 ILE A C 1
ATOM 1386 O O . ILE A 1 187 ? -28.178 5.350 41.069 1.00 82.94 187 ILE A O 1
ATOM 1390 N N . THR A 1 188 ? -26.416 5.351 42.471 1.00 84.81 188 THR A N 1
ATOM 1391 C CA . THR A 1 188 ? -25.421 5.723 41.458 1.00 84.81 188 THR A CA 1
ATOM 1392 C C . THR A 1 188 ? -24.818 4.459 40.849 1.00 84.81 188 THR A C 1
ATOM 1394 O O . THR A 1 188 ? -24.280 3.611 41.569 1.00 84.81 188 THR A O 1
ATOM 1397 N N . ILE A 1 189 ? -24.907 4.343 39.525 1.00 82.25 189 ILE A N 1
ATOM 1398 C CA . ILE A 1 189 ? -24.311 3.259 38.738 1.00 82.25 189 ILE A CA 1
ATOM 1399 C C . ILE A 1 189 ? -23.234 3.875 37.853 1.00 82.25 189 ILE A C 1
ATOM 1401 O O . ILE A 1 189 ? -23.505 4.838 37.135 1.00 82.25 189 ILE A O 1
ATOM 1405 N N . ASN A 1 190 ? -22.031 3.318 37.927 1.00 82.88 190 ASN A N 1
ATOM 1406 C CA . ASN A 1 190 ? -20.893 3.701 37.112 1.00 82.88 190 ASN A CA 1
ATOM 1407 C C . ASN A 1 190 ? -20.744 2.713 35.955 1.00 82.88 190 ASN A C 1
ATOM 1409 O O . ASN A 1 190 ? -20.849 1.501 36.146 1.00 82.88 190 ASN A O 1
ATOM 1413 N N . PHE A 1 191 ? -20.477 3.261 34.775 1.00 83.25 191 PHE A N 1
ATOM 1414 C CA . PHE A 1 191 ? -20.235 2.528 33.539 1.00 83.25 191 PHE A CA 1
ATOM 1415 C C . PHE A 1 191 ? -18.822 2.849 33.062 1.00 83.25 191 PHE A C 1
ATOM 1417 O O . PHE A 1 191 ? -18.427 4.018 33.076 1.00 83.25 191 PHE A O 1
ATOM 1424 N N . GLN A 1 192 ? -18.071 1.829 32.662 1.00 76.25 192 GLN A N 1
ATOM 1425 C CA . GLN A 1 192 ? -16.754 1.954 32.041 1.00 76.25 192 GLN A CA 1
ATOM 1426 C C . GLN A 1 192 ? -16.672 1.039 30.816 1.00 76.25 192 GLN A C 1
ATOM 1428 O O . GLN A 1 192 ? -17.292 -0.019 30.811 1.00 76.25 192 GLN A O 1
ATOM 1433 N N . GLY A 1 193 ? -15.896 1.447 29.811 1.00 71.69 193 GLY A N 1
ATOM 1434 C CA . GLY A 1 193 ? -15.708 0.692 28.569 1.00 71.69 193 GLY A CA 1
ATOM 1435 C C . GLY A 1 193 ? -16.935 0.666 27.657 1.00 71.69 193 GLY A C 1
ATOM 1436 O O . GLY A 1 193 ? -17.852 1.481 27.801 1.00 71.69 193 GLY A O 1
ATOM 1437 N N . ASP A 1 194 ? -16.936 -0.278 26.718 1.00 70.31 194 ASP A N 1
ATOM 1438 C CA . ASP A 1 194 ? -17.974 -0.425 25.696 1.00 70.31 194 ASP A CA 1
ATOM 1439 C C . ASP A 1 194 ? -19.154 -1.260 26.216 1.00 70.31 194 ASP A C 1
ATOM 1441 O O . ASP A 1 194 ? -19.245 -2.472 26.022 1.00 70.31 194 ASP A O 1
ATOM 1445 N N . ILE A 1 195 ? -20.076 -0.604 26.933 1.00 72.81 195 ILE A N 1
ATOM 1446 C CA . ILE A 1 195 ? -21.332 -1.214 27.396 1.00 72.81 195 ILE A CA 1
ATOM 1447 C C . ILE A 1 195 ? -22.511 -0.628 26.627 1.00 72.81 195 ILE A C 1
ATOM 1449 O O . ILE A 1 195 ? -22.948 0.494 26.882 1.00 72.81 195 ILE A O 1
ATOM 1453 N N . GLU A 1 196 ? -23.106 -1.437 25.756 1.00 69.12 196 GLU A N 1
ATOM 1454 C CA . GLU A 1 196 ? -24.301 -1.049 25.000 1.00 69.12 196 GLU A CA 1
ATOM 1455 C C . GLU A 1 196 ? -25.592 -1.192 25.821 1.00 69.12 196 GLU A C 1
ATOM 1457 O O . GLU A 1 196 ? -26.554 -0.441 25.641 1.00 69.12 196 GLU A O 1
ATOM 1462 N N . THR A 1 197 ? -25.645 -2.169 26.737 1.00 71.50 197 THR A N 1
ATOM 1463 C CA . THR A 1 197 ? -26.838 -2.441 27.550 1.00 71.50 197 THR A CA 1
ATOM 1464 C C . THR A 1 197 ? -26.498 -2.850 28.978 1.00 71.50 197 THR A C 1
ATOM 146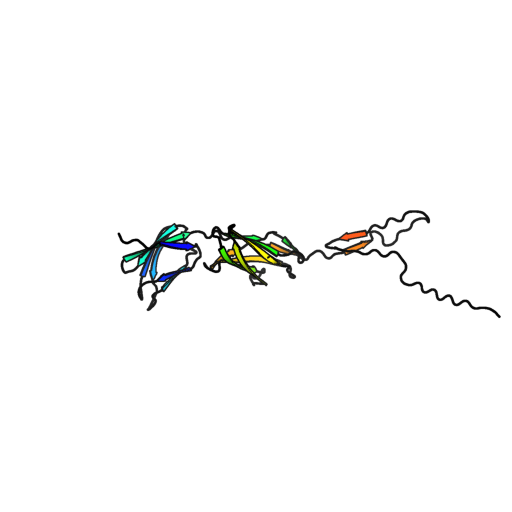6 O O . THR A 1 197 ? -25.605 -3.653 29.228 1.00 71.50 197 THR A O 1
ATOM 1469 N N . ALA A 1 198 ? -27.276 -2.342 29.935 1.00 72.38 198 ALA A N 1
ATOM 1470 C CA . ALA A 1 198 ? -27.231 -2.780 31.323 1.00 72.38 198 ALA A CA 1
ATOM 1471 C C . ALA A 1 198 ? -28.639 -2.864 31.906 1.00 72.38 198 ALA A C 1
ATOM 1473 O O . ALA A 1 198 ? -29.495 -2.019 31.642 1.00 72.38 198 ALA A O 1
ATOM 1474 N N . THR A 1 199 ? -28.885 -3.891 32.717 1.00 79.00 199 THR A N 1
ATOM 1475 C CA . THR A 1 199 ? -30.189 -4.117 33.349 1.00 79.00 199 THR A CA 1
ATOM 1476 C C . THR A 1 199 ? -30.061 -4.009 34.861 1.00 79.00 199 THR A C 1
ATOM 1478 O O . THR A 1 199 ? -29.371 -4.809 35.488 1.00 79.00 199 THR A O 1
ATOM 1481 N N . LEU A 1 200 ? -30.777 -3.053 35.460 1.00 79.12 200 LEU A N 1
ATOM 1482 C CA . LEU A 1 200 ? -30.933 -2.956 36.910 1.00 79.12 200 LEU A CA 1
ATOM 1483 C C . LEU A 1 200 ? -32.208 -3.688 37.339 1.00 79.12 200 LEU A C 1
ATOM 1485 O O . LEU A 1 200 ? -33.317 -3.274 36.995 1.00 79.12 200 LEU A O 1
ATOM 1489 N N . ARG A 1 201 ? -32.062 -4.745 38.140 1.00 80.19 201 ARG A N 1
ATOM 1490 C CA . ARG A 1 201 ? -33.189 -5.400 38.814 1.00 80.19 201 ARG A CA 1
ATOM 1491 C C . ARG A 1 201 ? -33.226 -4.974 40.277 1.00 80.19 201 ARG A C 1
ATOM 1493 O O . ARG A 1 201 ? -32.259 -5.163 41.004 1.00 80.19 201 ARG A O 1
ATOM 1500 N N . VAL A 1 202 ? -34.368 -4.440 40.704 1.00 78.81 202 VAL A N 1
ATOM 1501 C CA . VAL A 1 202 ? -34.637 -4.088 42.105 1.00 78.81 202 VAL A CA 1
ATOM 1502 C C . VAL A 1 202 ? -35.712 -5.030 42.639 1.00 78.81 202 VAL A C 1
ATOM 1504 O O . VAL A 1 202 ? -36.853 -4.999 42.178 1.00 78.81 202 VAL A O 1
ATOM 1507 N N . GLY A 1 203 ? -35.343 -5.892 43.584 1.00 73.31 203 GLY A N 1
ATOM 1508 C CA . GLY A 1 203 ? -36.230 -6.889 44.183 1.00 73.31 203 GLY A CA 1
ATOM 1509 C C . GLY A 1 203 ? -35.449 -8.051 44.796 1.00 73.31 203 GLY A C 1
ATOM 1510 O O . GLY A 1 203 ? -34.238 -8.135 44.621 1.00 73.31 203 GLY A O 1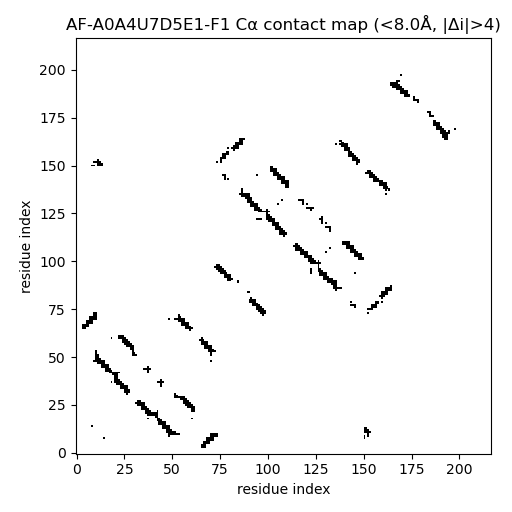
ATOM 1511 N N . ASP A 1 204 ? -36.141 -8.931 45.514 1.00 70.69 204 ASP A N 1
ATOM 1512 C CA . ASP A 1 204 ? -35.535 -10.093 46.174 1.00 70.69 204 ASP A CA 1
ATOM 1513 C C . ASP A 1 204 ? -35.370 -11.277 45.194 1.00 70.69 204 ASP A C 1
ATOM 1515 O O . ASP A 1 204 ? -36.182 -11.458 44.273 1.00 70.69 204 ASP A O 1
ATOM 1519 N N . ASP A 1 205 ? -34.322 -12.083 45.382 1.00 62.41 205 ASP A N 1
ATOM 1520 C CA . ASP A 1 205 ? -34.129 -13.367 44.702 1.00 62.41 205 ASP A CA 1
ATOM 1521 C C . ASP A 1 205 ? -34.701 -14.490 45.584 1.00 62.41 205 ASP A C 1
ATOM 1523 O O . ASP A 1 205 ? -34.025 -15.038 46.447 1.00 62.41 205 ASP A O 1
ATOM 1527 N N . ASP A 1 206 ? -35.957 -14.851 45.311 1.00 53.88 206 ASP A N 1
ATOM 1528 C CA . ASP A 1 206 ? -36.683 -16.002 45.874 1.00 53.88 206 ASP A CA 1
ATOM 1529 C C . ASP A 1 206 ? -37.147 -15.854 47.347 1.00 53.88 206 ASP A C 1
ATOM 1531 O O . ASP A 1 206 ? -36.513 -16.292 48.308 1.00 53.88 206 ASP A O 1
ATOM 1535 N N . ASP A 1 207 ? -38.382 -15.360 47.498 1.00 55.16 207 ASP A N 1
ATOM 1536 C CA . ASP A 1 207 ? -39.277 -15.630 48.630 1.00 55.16 207 ASP A CA 1
ATOM 1537 C C . ASP A 1 207 ? -39.326 -17.146 48.942 1.00 55.16 207 ASP A C 1
ATOM 1539 O O . ASP A 1 207 ? -40.069 -17.914 48.322 1.00 55.16 207 ASP A O 1
ATOM 1543 N N . ARG A 1 208 ? -38.586 -17.611 49.957 1.00 48.16 208 ARG A N 1
ATOM 1544 C CA . ARG A 1 208 ? -38.834 -18.921 50.591 1.00 48.16 208 ARG A CA 1
ATOM 1545 C C . ARG A 1 208 ? -39.034 -18.811 52.090 1.00 48.16 208 ARG A C 1
ATOM 1547 O O . ARG A 1 208 ? -38.278 -19.358 52.888 1.00 48.16 208 ARG A O 1
ATOM 1554 N N . GLU A 1 209 ? -40.153 -18.215 52.474 1.00 43.25 209 GLU A N 1
ATOM 1555 C CA . GLU A 1 209 ? -40.755 -18.453 53.785 1.00 43.25 209 GLU A CA 1
ATOM 1556 C C . GLU A 1 209 ? -41.810 -19.568 53.684 1.00 43.25 209 GLU A C 1
ATOM 1558 O O . GLU A 1 209 ? -43.003 -19.327 53.498 1.00 43.25 209 GLU A O 1
ATOM 1563 N N . VAL A 1 210 ? -41.395 -20.828 53.870 1.00 43.31 210 VAL A N 1
ATOM 1564 C CA . VAL A 1 210 ? -42.339 -21.907 54.212 1.00 43.31 210 VAL A CA 1
ATOM 1565 C C . VAL A 1 210 ? -42.768 -21.766 55.673 1.00 43.31 210 VAL A C 1
ATOM 1567 O O . VAL A 1 210 ? -42.307 -22.481 56.562 1.00 43.31 210 VAL A O 1
ATOM 1570 N N . ARG A 1 211 ? -43.702 -20.852 55.946 1.00 42.12 211 ARG A N 1
ATOM 1571 C CA . ARG A 1 211 ? -44.408 -20.837 57.233 1.00 42.12 211 ARG A CA 1
ATOM 1572 C C . ARG A 1 211 ? -45.418 -21.976 57.269 1.00 42.12 211 ARG A C 1
ATOM 1574 O O . ARG A 1 211 ? -46.559 -21.827 56.840 1.00 42.12 211 ARG A O 1
ATOM 1581 N N . ARG A 1 212 ? -45.026 -23.119 57.835 1.00 38.41 212 ARG A N 1
ATOM 1582 C CA . ARG A 1 212 ? -45.988 -24.138 58.270 1.00 38.41 212 ARG A CA 1
ATOM 1583 C C . ARG A 1 212 ? -46.380 -23.862 59.718 1.00 38.41 212 ARG A C 1
ATOM 1585 O O . ARG A 1 212 ? -45.719 -24.310 60.650 1.00 38.41 212 ARG A O 1
ATOM 1592 N N . ALA A 1 213 ? -47.456 -23.104 59.895 1.00 44.22 213 ALA A N 1
ATOM 1593 C CA . ALA A 1 213 ? -48.171 -23.018 61.159 1.00 44.22 213 ALA A CA 1
ATOM 1594 C C . ALA A 1 213 ? -49.451 -23.850 61.049 1.00 44.22 213 ALA A C 1
ATOM 1596 O O . ALA A 1 213 ? -50.401 -23.425 60.404 1.00 44.22 213 ALA A O 1
ATOM 1597 N N . GLU A 1 214 ? -49.493 -25.007 61.709 1.00 40.22 214 GLU A N 1
ATOM 1598 C CA . GLU A 1 214 ? -50.756 -25.625 62.113 1.00 40.22 214 GLU A CA 1
ATOM 1599 C C . GLU A 1 214 ? -50.638 -26.088 63.567 1.00 40.22 214 GLU A C 1
ATOM 1601 O O . GLU A 1 214 ? -49.815 -26.934 63.920 1.00 40.22 214 GLU A O 1
ATOM 1606 N N . ARG A 1 215 ? -51.462 -25.481 64.424 1.00 39.25 215 ARG A N 1
ATOM 1607 C CA . ARG A 1 215 ? -51.716 -25.902 65.801 1.00 39.25 215 ARG A CA 1
ATOM 1608 C C . ARG A 1 215 ? -53.209 -25.721 66.073 1.00 39.25 215 ARG A C 1
ATOM 1610 O O . ARG A 1 215 ? -53.640 -24.586 66.230 1.00 39.25 215 ARG A O 1
ATOM 1617 N N . SER A 1 216 ? -53.964 -26.819 66.116 1.00 41.75 216 SER A N 1
ATOM 1618 C CA . SER A 1 216 ? -55.237 -27.053 66.840 1.00 41.75 216 SER A CA 1
ATOM 1619 C C . SER A 1 216 ? -55.807 -28.390 66.321 1.00 41.75 216 SER A C 1
ATOM 1621 O O . SER A 1 216 ? -55.796 -28.593 65.114 1.00 41.75 216 SER A O 1
ATOM 1623 N N . GLY A 1 217 ? -56.260 -29.359 67.116 1.00 40.97 217 GLY A N 1
ATOM 1624 C CA . GLY A 1 217 ? -56.497 -29.420 68.558 1.00 40.97 217 GLY A CA 1
ATOM 1625 C C . GLY A 1 217 ? -56.387 -30.850 69.082 1.00 40.97 217 GLY A C 1
ATOM 1626 O O . GLY A 1 217 ? -56.134 -31.765 68.268 1.00 40.97 217 GLY A O 1
#

Solvent-accessible surface area (backbone atoms only — not comparable to full-atom values): 12778 Å² total; per-residue (Å²): 128,82,81,62,53,77,46,80,48,40,49,40,17,73,44,79,45,79,58,53,67,58,30,39,36,40,38,39,41,71,100,41,77,48,77,47,56,29,40,91,86,22,38,52,30,78,44,74,24,62,90,50,61,75,43,63,28,44,38,31,38,82,86,70,52,53,34,36,41,36,31,34,78,49,61,62,42,40,42,58,76,57,68,62,45,32,39,77,38,62,49,41,29,44,35,36,30,80,56,55,74,37,53,33,41,36,32,38,23,41,80,89,67,48,77,77,46,78,45,78,51,57,27,32,91,86,18,39,36,79,49,71,73,45,57,43,91,68,63,47,48,32,34,41,40,35,31,32,70,86,49,63,33,71,27,63,29,68,78,27,36,30,37,79,51,54,72,55,43,82,45,62,81,58,96,72,85,88,74,62,95,89,60,86,82,84,83,60,74,46,80,41,59,72,63,92,77,85,84,90,82,88,79,83,90,73,95,78,80,84,78,83,82,86,90,86,131

pLDDT: mean 87.5, std 13.55, range [38.41, 98.38]

Nearest PDB structures (foldseek):
  3pvm-assembly2_C  TM=4.559E-01  e=8.793E-08  Homo sapiens
  3prx-assembly2_C  TM=4.937E-01  e=1.014E-06  Homo sapiens
  4lnv-assembly3_C  TM=4.156E-01  e=4.189E-07  Anopheles gambiae
  3prx-assembly2_D  TM=4.532E-01  e=2.425E-05  Naja kaouthia
  7wg3-assembly1_I  TM=3.820E-01  e=3.228E-03  Bos taurus

Secondary structure (DSSP, 8-state):
-PPPEEEEEETT-EEEEE-STT-EEEEEETTEEEEEE--TT--EEEEE-TTPPSEEEEEEETT--EEEEEEE----EEEES-SEEETTSEEEEEEE-SSSSEEEEEEEE-TTS-EEEEEEEEE-TTSEEEEEEEE-SS-EEEEEEEEETTT--EEEPPPEEEEPPPPPEEEES-S-----TTS-----EEEESS-S------S-S------------

Radius of gyration: 33.45 Å; Cα contacts (8 Å, |Δi|>4): 485; chains: 1; bounding box: 79×41×110 Å

Sequence (217 aa):
MAESDFFDAFSGENVAIEGAEDDAFDIDGPGVSRTRGSGSNSQIYVLDTDDFEVGEYNITNSANEEVVLNIRSLGLSVEADEGNFTTNDAVTATVTSDTINREITADLLDSDGDVVDTVDATIDSDGEVSVDFGTQSETGTYTIEVTDVNSAVTAESGDFDINEAPEGDVSFEQGFITEERGDTANITINFQGDIETATLRVGDDDDREVRRAERSG

Mean predicted aligned error: 11.12 Å

Foldseek 3Di:
DPDAAEEEAEQQFKDKDFADAFKKKFKDDPPDTDIDTLDHRGRIDIDGRNVPDAAWIWIAIPVRRIHIYGYHHQQWEKEWPDQEAELQDWTKIKIFTPDAFFKKKKFKAFPVRDGPFIDIDGHHPVRMDMDTRTGDPDWHKIKMKMATPPRRDIYIYDIGTYHHFDDKDKDWPDPDFDDDPPDDTDTDIDIDTDDPDDDDDDDDDDDDDPPDDDDDD